Protein AF-A0A6C0EW36-F1 (afdb_monomer)

pLDDT: mean 72.33, std 20.39, range [36.22, 96.62]

InterPro domains:
  IPR043929 Protein of unknown function DUF5755 [PF19059] (123-211)

Structure (mmCIF, N/CA/C/O backbone):
data_AF-A0A6C0EW36-F1
#
_entry.id   AF-A0A6C0EW36-F1
#
loop_
_atom_site.group_PDB
_atom_site.id
_atom_site.type_symbol
_atom_site.label_atom_id
_atom_site.label_alt_id
_atom_site.label_comp_id
_atom_site.label_asym_id
_atom_site.label_entity_id
_atom_site.label_seq_id
_atom_site.pdbx_PDB_ins_code
_atom_site.Cartn_x
_atom_site.Cartn_y
_atom_site.Cartn_z
_atom_site.occupancy
_atom_site.B_iso_or_equiv
_atom_site.auth_seq_id
_atom_site.auth_comp_id
_atom_site.auth_asym_id
_atom_site.auth_atom_id
_atom_site.pdbx_PDB_model_num
ATOM 1 N N . MET A 1 1 ? -25.503 46.624 52.604 1.00 44.44 1 MET A N 1
ATOM 2 C CA . MET A 1 1 ? -26.360 47.124 51.506 1.00 44.44 1 MET A CA 1
ATOM 3 C C . MET A 1 1 ? -25.630 46.889 50.192 1.00 44.44 1 MET A C 1
ATOM 5 O O . MET A 1 1 ? -24.671 47.591 49.902 1.00 44.44 1 MET A O 1
ATOM 9 N N . SER A 1 2 ? -25.993 45.839 49.455 1.00 48.59 2 SER A N 1
ATOM 10 C CA . SER A 1 2 ? -25.368 45.501 48.171 1.00 48.59 2 SER A CA 1
ATOM 11 C C . SER A 1 2 ? -25.822 46.496 47.104 1.00 48.59 2 SER A C 1
ATOM 13 O O . SER A 1 2 ? -27.010 46.536 46.779 1.00 48.59 2 SER A O 1
ATOM 15 N N . LYS A 1 3 ? -24.893 47.294 46.571 1.00 54.62 3 LYS A N 1
ATOM 16 C CA . LYS A 1 3 ? -25.138 48.160 45.415 1.00 54.62 3 LYS A CA 1
ATOM 17 C C . LYS A 1 3 ? -25.291 47.271 44.180 1.00 54.62 3 LYS A C 1
ATOM 19 O O . LYS A 1 3 ? -24.310 46.941 43.534 1.00 54.62 3 LYS A O 1
ATOM 24 N N . LYS A 1 4 ? -26.514 46.824 43.891 1.00 63.97 4 LYS A N 1
ATOM 25 C CA . LYS A 1 4 ? -26.834 46.198 42.605 1.00 63.97 4 LYS A CA 1
ATOM 26 C C . LYS A 1 4 ? -27.175 47.302 41.618 1.00 63.97 4 LYS A C 1
ATOM 28 O O . LYS A 1 4 ? -27.972 48.184 41.932 1.00 63.97 4 LYS A O 1
ATOM 33 N N . CYS A 1 5 ? -26.547 47.258 40.454 1.00 62.62 5 CYS A N 1
ATOM 34 C CA . CYS A 1 5 ? -26.815 48.207 39.392 1.00 62.62 5 CYS A CA 1
ATOM 35 C C . CYS A 1 5 ? -28.150 47.944 38.692 1.00 62.62 5 CYS A C 1
ATOM 37 O O . CYS A 1 5 ? -28.576 46.789 38.618 1.00 62.62 5 CYS A O 1
ATOM 39 N N . PRO A 1 6 ? -28.810 48.999 38.181 1.00 67.12 6 PRO A N 1
ATOM 40 C CA . PRO A 1 6 ? -30.030 48.859 37.400 1.00 67.12 6 PRO A CA 1
ATOM 41 C C . PRO A 1 6 ? -29.768 48.027 36.128 1.00 67.12 6 PRO A C 1
ATOM 43 O O . PRO A 1 6 ? -28.688 48.126 35.538 1.00 67.12 6 PRO A O 1
ATOM 46 N N . PRO A 1 7 ? -30.726 47.189 35.699 1.00 53.34 7 PRO A N 1
ATOM 47 C CA . PRO A 1 7 ? -30.563 46.336 34.527 1.00 53.34 7 PRO A CA 1
ATOM 48 C C . PRO A 1 7 ? -30.423 47.189 33.257 1.00 53.34 7 PRO A C 1
ATOM 50 O O . PRO A 1 7 ? -31.239 48.073 33.012 1.00 53.34 7 PRO A O 1
ATOM 53 N N . GLY A 1 8 ? -29.389 46.918 32.454 1.00 64.31 8 GLY A N 1
ATOM 54 C CA . GLY A 1 8 ? -29.147 47.588 31.168 1.00 64.31 8 GLY A CA 1
ATOM 55 C C . GLY A 1 8 ? -27.889 48.461 31.088 1.00 64.31 8 GLY A C 1
ATOM 56 O O . GLY A 1 8 ? -27.631 49.030 30.033 1.00 64.31 8 GLY A O 1
ATOM 57 N N . VAL A 1 9 ? -27.078 48.547 32.151 1.00 65.44 9 VAL A N 1
ATOM 58 C CA . VAL A 1 9 ? -25.796 49.280 32.143 1.00 65.44 9 VAL A CA 1
ATOM 59 C C . VAL A 1 9 ? -24.688 48.390 32.714 1.00 65.44 9 VAL A C 1
ATOM 61 O O . VAL A 1 9 ? -24.863 47.783 33.770 1.00 65.44 9 VAL A O 1
ATOM 64 N N . ILE A 1 10 ? -23.547 48.289 32.019 1.00 63.06 10 ILE A N 1
ATOM 65 C CA . ILE A 1 10 ? -22.376 47.533 32.492 1.00 63.06 10 ILE A CA 1
ATOM 66 C C . ILE A 1 10 ? -21.799 48.272 33.698 1.00 63.06 10 ILE A C 1
ATOM 68 O O . ILE A 1 10 ? -21.182 49.327 33.556 1.00 63.06 10 ILE A O 1
ATOM 72 N N . CYS A 1 11 ? -22.000 47.727 34.892 1.00 61.25 11 CYS A N 1
ATOM 73 C CA . CYS A 1 11 ? -21.351 48.246 36.081 1.00 61.25 11 CYS A CA 1
ATOM 74 C C . CYS A 1 11 ? -19.972 47.638 36.251 1.00 61.25 11 CYS A C 1
ATOM 76 O O . CYS A 1 11 ? -19.832 46.461 36.574 1.00 61.25 11 CYS A O 1
ATOM 78 N N . PHE A 1 12 ? -18.957 48.472 36.060 1.00 66.56 12 PHE A N 1
ATOM 79 C CA . PHE A 1 12 ? -17.591 48.146 36.426 1.00 66.56 12 PHE A CA 1
ATOM 80 C C . PHE A 1 12 ? -17.446 48.230 37.946 1.00 66.56 12 PHE A C 1
ATOM 82 O O . PHE A 1 12 ? -17.182 49.289 38.510 1.00 66.56 12 PHE A O 1
ATOM 89 N N . GLU A 1 13 ? -17.627 47.105 38.633 1.00 72.19 13 GLU A N 1
ATOM 90 C CA . GLU A 1 13 ? -17.088 46.963 39.983 1.00 72.19 13 GLU A CA 1
ATOM 91 C C . GLU A 1 13 ? -15.556 46.923 39.897 1.00 72.19 13 GLU A C 1
ATOM 93 O O . GLU A 1 13 ? -15.006 46.313 38.975 1.00 72.19 13 GLU A O 1
ATOM 98 N N . ASN A 1 14 ? -14.848 47.505 40.872 1.00 73.69 14 ASN A N 1
ATOM 99 C CA . ASN A 1 14 ? -13.378 47.479 40.918 1.00 73.69 14 ASN A CA 1
ATOM 100 C C . ASN A 1 14 ? -12.809 46.055 40.761 1.00 73.69 14 ASN A C 1
ATOM 102 O O . ASN A 1 14 ? -11.745 45.883 40.179 1.00 73.69 14 ASN A O 1
ATOM 106 N N . ILE A 1 15 ? -13.540 45.030 41.210 1.00 78.31 15 ILE A N 1
ATOM 107 C CA . ILE A 1 15 ? -13.168 43.616 41.060 1.00 78.31 15 ILE A CA 1
ATOM 108 C C . ILE A 1 15 ? -13.211 43.172 39.588 1.00 78.31 15 ILE A C 1
ATOM 110 O O . ILE A 1 15 ? -12.289 42.504 39.126 1.00 78.31 15 ILE A O 1
ATOM 114 N N . THR A 1 16 ? -14.233 43.577 38.827 1.00 80.88 16 THR A N 1
ATOM 115 C CA . THR A 1 16 ? -14.328 43.267 37.388 1.00 80.88 16 THR A CA 1
ATOM 116 C C . THR A 1 16 ? -13.224 43.957 36.581 1.00 80.88 16 THR A C 1
ATOM 118 O O . THR A 1 16 ? -12.647 43.334 35.694 1.00 80.88 16 THR A O 1
ATOM 121 N N . LEU A 1 17 ? -12.841 45.193 36.939 1.00 80.50 17 LEU A N 1
ATOM 122 C CA . LEU A 1 17 ? -11.695 45.887 36.332 1.00 80.50 17 LEU A CA 1
ATOM 123 C C . LEU A 1 17 ? -10.360 45.200 36.639 1.00 80.50 17 LEU A C 1
ATOM 125 O O . LEU A 1 17 ? -9.538 45.033 35.740 1.00 80.50 17 LEU A O 1
ATOM 129 N N . VAL A 1 18 ? -10.152 44.755 37.882 1.00 84.88 18 VAL A N 1
ATOM 130 C CA . VAL A 1 18 ? -8.953 43.987 38.259 1.00 84.88 18 VAL A CA 1
ATOM 131 C C . VAL A 1 18 ? -8.879 42.674 37.472 1.00 84.88 18 VAL A C 1
ATOM 133 O O . VAL A 1 18 ? -7.808 42.312 36.991 1.00 84.88 18 VAL A O 1
ATOM 136 N N . LEU A 1 19 ? -10.010 41.996 37.257 1.00 84.94 19 LEU A N 1
ATOM 137 C CA . LEU A 1 19 ? -10.067 40.759 36.477 1.00 84.94 19 LEU A CA 1
ATOM 138 C C . LEU A 1 19 ? -9.704 40.985 34.998 1.00 84.94 19 LEU A C 1
ATOM 140 O O . LEU A 1 19 ? -8.911 40.221 34.447 1.00 84.94 19 LEU A O 1
ATOM 144 N N . PHE A 1 20 ? -10.202 42.053 34.365 1.00 88.31 20 PHE A N 1
ATOM 145 C CA . PHE A 1 20 ? -9.816 42.397 32.989 1.00 88.31 20 PHE A CA 1
ATOM 146 C C . PHE A 1 20 ? -8.326 42.740 32.855 1.00 88.31 20 PHE A C 1
ATOM 148 O O . PHE A 1 20 ? -7.696 42.324 31.883 1.00 88.31 20 PHE A O 1
ATOM 155 N N . LEU A 1 21 ? -7.740 43.435 33.837 1.00 91.12 21 LEU A N 1
ATOM 156 C CA . LEU A 1 21 ? -6.302 43.726 33.846 1.00 91.12 21 LEU A CA 1
ATOM 157 C C . LEU A 1 21 ? -5.456 42.453 33.974 1.00 91.12 21 LEU A C 1
ATOM 159 O O . LEU A 1 21 ? -4.454 42.318 33.275 1.00 91.12 21 LEU A O 1
ATOM 163 N N . ILE A 1 22 ? -5.878 41.488 34.797 1.00 93.88 22 ILE A N 1
ATOM 164 C CA . ILE A 1 22 ? -5.199 40.188 34.914 1.00 93.88 22 ILE A CA 1
ATOM 165 C C . ILE A 1 22 ? -5.248 39.430 33.580 1.00 93.88 22 ILE A C 1
ATOM 167 O O . ILE A 1 22 ? -4.220 38.923 33.129 1.00 93.88 22 ILE A O 1
ATOM 171 N N . ILE A 1 23 ? -6.407 39.396 32.911 1.00 94.44 23 ILE A N 1
ATOM 172 C CA . ILE A 1 23 ? -6.550 38.751 31.595 1.00 94.44 23 ILE A CA 1
ATOM 173 C C . ILE A 1 23 ? -5.650 39.430 30.552 1.00 94.44 23 ILE A C 1
ATOM 175 O O . ILE A 1 23 ? -4.948 38.739 29.813 1.00 94.44 23 ILE A O 1
ATOM 179 N N . ALA A 1 24 ? -5.608 40.765 30.515 1.00 95.25 24 ALA A N 1
ATOM 180 C CA . ALA A 1 24 ? -4.742 41.505 29.598 1.00 95.25 24 ALA A CA 1
ATOM 181 C C . ALA A 1 24 ? -3.250 41.205 29.840 1.00 95.25 24 ALA A C 1
ATOM 183 O O . ALA A 1 24 ? -2.514 40.955 28.885 1.00 95.25 24 ALA A O 1
ATOM 184 N N . CYS A 1 25 ? -2.811 41.142 31.102 1.00 95.56 25 CYS A N 1
ATOM 185 C CA . CYS A 1 25 ? -1.439 40.770 31.459 1.00 95.56 25 CYS A CA 1
ATOM 186 C C . CYS A 1 25 ? -1.078 39.346 31.009 1.00 95.56 25 CYS A C 1
ATOM 188 O O . CYS A 1 25 ? 0.025 39.129 30.509 1.00 95.56 25 CYS A O 1
ATOM 190 N N . ILE A 1 26 ? -2.001 38.385 31.132 1.00 95.50 26 ILE A N 1
ATOM 191 C CA . ILE A 1 26 ? -1.793 37.006 30.661 1.00 95.50 26 ILE A CA 1
ATOM 192 C C . ILE A 1 26 ? -1.648 36.975 29.134 1.00 95.50 26 ILE A C 1
ATOM 194 O O . ILE A 1 26 ? -0.736 36.328 28.622 1.00 95.50 26 ILE A O 1
ATOM 198 N N . ILE A 1 27 ? -2.495 37.704 28.401 1.00 95.25 27 ILE A N 1
ATOM 199 C CA . ILE A 1 27 ? -2.426 37.778 26.933 1.00 95.25 27 ILE A CA 1
ATOM 200 C C . ILE A 1 27 ? -1.097 38.400 26.481 1.00 95.25 27 ILE A C 1
ATOM 202 O O . ILE A 1 27 ? -0.438 37.855 25.595 1.00 95.25 27 ILE A O 1
ATOM 206 N N . ILE A 1 28 ? -0.665 39.494 27.116 1.00 95.56 28 ILE A N 1
ATOM 207 C CA . ILE A 1 28 ? 0.615 40.155 26.817 1.00 95.56 28 ILE A CA 1
ATOM 208 C C . ILE A 1 28 ? 1.794 39.222 27.120 1.00 95.56 28 ILE A C 1
ATOM 210 O O . ILE A 1 28 ? 2.714 39.114 26.311 1.00 95.56 28 ILE A O 1
ATOM 214 N N . TYR A 1 29 ? 1.757 38.503 28.245 1.00 95.31 29 TYR A N 1
ATOM 215 C CA . TYR A 1 29 ? 2.786 37.528 28.605 1.00 95.31 29 TYR A CA 1
ATOM 216 C C . TYR A 1 29 ? 2.879 36.385 27.584 1.00 95.31 29 TYR A C 1
ATOM 218 O O . TYR A 1 29 ? 3.976 36.039 27.142 1.00 95.31 29 TYR A O 1
ATOM 226 N N . LEU A 1 30 ? 1.739 35.833 27.155 1.00 92.06 30 LEU A N 1
ATOM 227 C CA . LEU A 1 30 ? 1.706 34.789 26.131 1.00 92.06 30 LEU A CA 1
ATOM 228 C C . LEU A 1 30 ? 2.223 35.308 24.781 1.00 92.06 30 LEU A C 1
ATOM 230 O O . LEU A 1 30 ? 3.039 34.630 24.158 1.00 92.06 30 LEU A O 1
ATOM 234 N N . ALA A 1 31 ? 1.842 36.519 24.365 1.00 90.25 31 ALA A N 1
ATOM 235 C CA . ALA A 1 31 ? 2.341 37.141 23.136 1.00 90.25 31 ALA A CA 1
ATOM 236 C C . ALA A 1 31 ? 3.861 37.382 23.183 1.00 90.25 31 ALA A C 1
ATOM 238 O O . ALA A 1 31 ? 4.570 37.039 22.236 1.00 90.25 31 ALA A O 1
ATOM 239 N N . TYR A 1 32 ? 4.381 37.880 24.309 1.00 92.94 32 TYR A N 1
ATOM 240 C CA . TYR A 1 32 ? 5.820 38.051 24.525 1.00 92.94 32 TYR A CA 1
ATOM 241 C C . TYR A 1 32 ? 6.565 36.706 24.505 1.00 92.94 32 TYR A C 1
ATOM 243 O O . TYR A 1 32 ? 7.635 36.588 23.906 1.00 92.94 32 TYR A O 1
ATOM 251 N N . SER A 1 33 ? 5.974 35.659 25.094 1.00 82.50 33 SER A N 1
ATOM 252 C CA . SER A 1 33 ? 6.555 34.312 25.083 1.00 82.50 33 SER A CA 1
ATOM 253 C C . SER A 1 33 ? 6.625 33.699 23.677 1.00 82.50 33 SER A C 1
ATOM 255 O O . SER A 1 33 ? 7.591 33.003 23.375 1.00 82.50 33 SER A O 1
ATOM 257 N N . GLN A 1 34 ? 5.656 33.982 22.799 1.00 78.31 34 GLN A N 1
ATOM 258 C CA . GLN A 1 34 ? 5.667 33.517 21.406 1.00 78.31 34 GLN A CA 1
ATOM 259 C C . GLN A 1 34 ? 6.634 34.331 20.537 1.00 78.31 34 GLN A C 1
ATOM 261 O O . GLN A 1 34 ? 7.341 33.768 19.699 1.00 78.31 34 GLN A O 1
ATOM 266 N N . TYR A 1 35 ? 6.736 35.640 20.784 1.00 83.25 35 TYR A N 1
ATOM 267 C CA . TYR A 1 35 ? 7.696 36.505 20.100 1.00 83.25 35 TYR A CA 1
ATOM 268 C C . TYR A 1 35 ? 9.142 36.068 20.373 1.00 83.25 35 TYR A C 1
ATOM 270 O O . TYR A 1 35 ? 9.913 35.849 19.442 1.00 83.25 35 TYR A O 1
ATOM 278 N N . ASN A 1 36 ? 9.492 35.813 21.637 1.00 70.94 36 ASN A N 1
ATOM 279 C CA . ASN A 1 36 ? 10.842 35.369 21.996 1.00 70.94 36 ASN A CA 1
ATOM 280 C C . ASN A 1 36 ? 11.148 33.916 21.589 1.00 70.94 36 ASN A C 1
ATOM 282 O O . ASN A 1 36 ? 12.316 33.553 21.468 1.00 70.94 36 ASN A O 1
ATOM 286 N N . ARG A 1 37 ? 10.129 33.080 21.343 1.00 61.16 37 ARG A N 1
ATOM 287 C CA . ARG A 1 37 ? 10.311 31.726 20.786 1.00 61.16 37 ARG A CA 1
ATOM 288 C C . ARG A 1 37 ? 10.567 31.724 19.276 1.00 61.16 37 ARG A C 1
ATOM 290 O O . ARG A 1 37 ? 11.014 30.710 18.750 1.00 61.16 37 ARG A O 1
ATOM 297 N N . SER A 1 38 ? 10.343 32.846 18.590 1.00 56.69 38 SER A N 1
ATOM 298 C CA . SER A 1 38 ? 10.478 32.947 17.130 1.00 56.69 38 SER A CA 1
ATOM 299 C C . SER A 1 38 ? 11.915 33.206 16.641 1.00 56.69 38 SER A C 1
ATOM 301 O O . SER A 1 38 ? 12.139 33.276 15.437 1.00 56.69 38 SER A O 1
ATOM 303 N N . SER A 1 39 ? 12.908 33.275 17.539 1.00 57.16 39 SER A N 1
ATOM 304 C CA . SER A 1 39 ? 14.318 33.549 17.190 1.00 57.16 39 SER A CA 1
ATOM 305 C C . SER A 1 39 ? 15.275 32.378 17.450 1.00 57.16 39 SER A C 1
ATOM 307 O O . SER A 1 39 ? 16.466 32.576 17.681 1.00 57.16 39 SER A O 1
ATOM 309 N N . SER A 1 40 ? 14.799 31.132 17.422 1.00 53.75 40 SER A N 1
ATOM 310 C CA . SER A 1 40 ? 15.679 29.958 17.547 1.00 53.75 40 SER A CA 1
ATOM 311 C C . SER A 1 40 ? 15.229 28.812 16.646 1.00 53.75 40 SER A C 1
ATOM 313 O O . SER A 1 40 ? 14.710 27.797 17.094 1.00 53.75 40 SER A O 1
ATOM 315 N N . SER A 1 41 ? 15.452 28.986 15.345 1.00 49.62 41 SER A N 1
ATOM 316 C CA . SER A 1 41 ? 15.579 27.887 14.377 1.00 49.62 41 SER A CA 1
ATOM 317 C C . SER A 1 41 ? 16.939 27.975 13.683 1.00 49.62 41 SER A C 1
ATOM 319 O O . SER A 1 41 ? 17.037 27.999 12.464 1.00 49.62 41 SER A O 1
ATOM 321 N N . SER A 1 42 ? 18.012 28.067 14.466 1.00 44.50 42 SER A N 1
ATOM 322 C CA . SER A 1 42 ? 19.369 27.769 14.012 1.00 44.50 42 SER A CA 1
ATOM 323 C C . SER A 1 42 ? 19.685 26.320 14.377 1.00 44.50 42 SER A C 1
ATOM 325 O O . SER A 1 42 ? 20.428 26.031 15.310 1.00 44.50 42 SER A O 1
ATOM 327 N N . SER A 1 43 ? 19.091 25.378 13.643 1.00 44.94 43 SER A N 1
ATOM 328 C CA . SER A 1 43 ? 19.584 24.003 13.613 1.00 44.94 43 SER A CA 1
ATOM 329 C C . SER A 1 43 ? 20.894 23.987 12.827 1.00 44.94 43 SER A C 1
ATOM 331 O O . SER A 1 43 ? 20.905 23.843 11.605 1.00 44.94 43 SER A O 1
ATOM 333 N N . SER A 1 44 ? 22.004 24.167 13.539 1.00 45.19 44 SER A N 1
ATOM 334 C CA . SER A 1 44 ? 23.350 23.853 13.072 1.00 45.19 44 SER A CA 1
ATOM 335 C C . SER A 1 44 ? 23.495 22.336 12.922 1.00 45.19 44 SER A C 1
ATOM 337 O O . SER A 1 44 ? 23.989 21.641 13.806 1.00 45.19 44 SER A O 1
ATOM 339 N N . ALA A 1 45 ? 23.039 21.807 11.787 1.00 49.12 45 ALA A N 1
ATOM 340 C CA . ALA A 1 45 ? 23.489 20.508 11.304 1.00 49.12 45 ALA A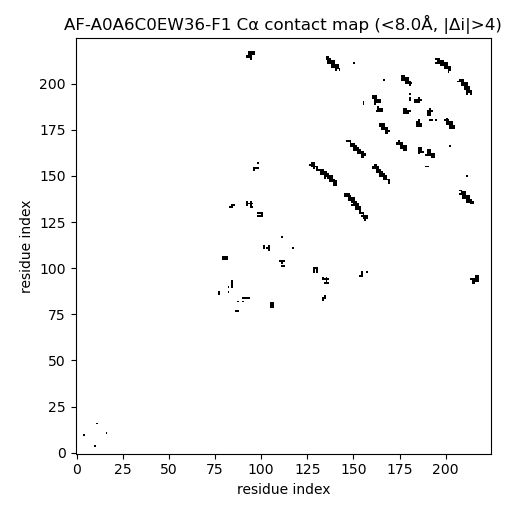 CA 1
ATOM 341 C C . ALA A 1 45 ? 24.921 20.650 10.736 1.00 49.12 45 ALA A C 1
ATOM 343 O O . ALA A 1 45 ? 25.236 21.687 10.144 1.00 49.12 45 ALA A O 1
ATOM 344 N N . PRO A 1 46 ? 25.811 19.656 10.918 1.00 46.72 46 PRO A N 1
ATOM 345 C CA . PRO A 1 46 ? 27.180 19.703 10.401 1.00 46.72 46 PRO A CA 1
ATOM 346 C C . PRO A 1 46 ? 27.200 19.788 8.861 1.00 46.72 46 PRO A C 1
ATOM 348 O O . PRO A 1 46 ? 26.306 19.242 8.209 1.00 46.72 46 PRO A O 1
ATOM 351 N N . PRO A 1 47 ? 28.216 20.433 8.251 1.00 40.09 47 PRO A N 1
ATOM 352 C CA . PRO A 1 47 ? 28.287 20.598 6.809 1.00 40.09 47 PRO A CA 1
ATOM 353 C C . PRO A 1 47 ? 28.743 19.283 6.176 1.00 40.09 47 PRO A C 1
ATOM 355 O O . PRO A 1 47 ? 29.932 19.016 6.029 1.00 40.09 47 PRO A O 1
ATOM 358 N N . TYR A 1 48 ? 27.789 18.453 5.775 1.00 37.75 48 TYR A N 1
ATOM 359 C CA . TYR A 1 48 ? 28.017 17.529 4.677 1.00 37.75 48 TYR A CA 1
ATOM 360 C C . TYR A 1 48 ? 27.508 18.216 3.413 1.00 37.75 48 TYR A C 1
ATOM 362 O O . TYR A 1 48 ? 26.307 18.435 3.260 1.00 37.75 48 TYR A O 1
ATOM 370 N N . SER A 1 49 ? 28.429 18.631 2.539 1.00 47.72 49 SER A N 1
ATOM 371 C CA . SER A 1 49 ? 28.115 19.302 1.276 1.00 47.72 49 SER A CA 1
ATOM 372 C C . SER A 1 49 ? 27.465 18.321 0.299 1.00 47.72 49 SER A C 1
ATOM 374 O O . SER A 1 49 ? 28.101 17.796 -0.613 1.00 47.72 49 SER A O 1
ATOM 376 N N . GLN A 1 50 ? 26.182 18.060 0.499 1.00 46.28 50 GLN A N 1
ATOM 377 C CA . GLN A 1 50 ? 25.291 17.601 -0.553 1.00 46.28 50 GLN A CA 1
ATOM 378 C C . GLN A 1 50 ? 24.774 18.865 -1.229 1.00 46.28 50 GLN A C 1
ATOM 380 O O . GLN A 1 50 ? 24.080 19.668 -0.610 1.00 46.28 50 GLN A O 1
ATOM 385 N N . ASN A 1 51 ? 25.161 19.077 -2.485 1.00 41.00 51 ASN A N 1
ATOM 386 C CA . ASN A 1 51 ? 24.556 20.100 -3.329 1.00 41.00 51 ASN A CA 1
ATOM 387 C C . ASN A 1 51 ? 23.088 19.713 -3.562 1.00 41.00 51 ASN A C 1
ATOM 389 O O . ASN A 1 51 ? 22.757 19.048 -4.541 1.00 41.00 51 ASN A O 1
ATOM 393 N N . ILE A 1 52 ? 22.209 20.080 -2.630 1.00 42.19 52 ILE A N 1
ATOM 394 C CA . ILE A 1 52 ? 20.767 19.972 -2.810 1.00 42.19 52 ILE A CA 1
ATOM 395 C C . ILE A 1 52 ? 20.368 21.163 -3.677 1.00 42.19 52 ILE A C 1
ATOM 397 O O . ILE A 1 52 ? 20.059 22.244 -3.183 1.00 42.19 52 ILE A O 1
ATOM 401 N N . ASN A 1 53 ? 20.404 20.967 -4.994 1.00 36.22 53 ASN A N 1
ATOM 402 C CA . ASN A 1 53 ? 19.709 21.840 -5.930 1.00 36.22 53 ASN A CA 1
ATOM 403 C C . ASN A 1 53 ? 18.203 21.679 -5.686 1.00 36.22 53 ASN A C 1
ATOM 405 O O . ASN A 1 53 ? 17.541 20.855 -6.317 1.00 36.22 53 ASN A O 1
ATOM 409 N N . ILE A 1 54 ? 17.667 22.454 -4.742 1.00 38.56 54 ILE A N 1
ATOM 410 C CA . ILE A 1 54 ? 16.228 22.650 -4.573 1.00 38.56 54 ILE A CA 1
ATOM 411 C C . ILE A 1 54 ? 15.775 23.471 -5.781 1.00 38.56 54 ILE A C 1
ATOM 413 O O . ILE A 1 54 ? 15.707 24.697 -5.744 1.00 38.56 54 ILE A O 1
ATOM 417 N N . SER A 1 55 ? 15.507 22.785 -6.888 1.00 37.28 55 SER A N 1
ATOM 418 C CA . SER A 1 55 ? 14.683 23.335 -7.955 1.00 37.28 55 SER A CA 1
ATOM 419 C C . SER A 1 55 ? 13.262 23.405 -7.407 1.00 37.28 55 SER A C 1
ATOM 421 O O . SER A 1 55 ? 12.507 22.438 -7.431 1.00 37.28 55 SER A O 1
ATOM 423 N N . GLN A 1 56 ? 12.914 24.552 -6.825 1.00 36.72 56 GLN A N 1
ATOM 424 C CA . GLN A 1 56 ? 11.515 24.895 -6.612 1.00 36.72 56 GLN A CA 1
ATOM 425 C C . GLN A 1 56 ? 10.847 24.915 -7.996 1.00 36.72 56 GLN A C 1
ATOM 427 O O . GLN A 1 56 ? 11.335 25.635 -8.874 1.00 36.72 56 GLN A O 1
ATOM 432 N N . PRO A 1 57 ? 9.773 24.146 -8.245 1.00 38.31 57 PRO A N 1
ATOM 433 C CA . PRO A 1 57 ? 9.018 24.296 -9.474 1.00 38.31 57 PRO A CA 1
ATOM 434 C C . PRO A 1 57 ? 8.286 25.634 -9.391 1.00 38.31 57 PRO A C 1
ATOM 436 O O . PRO A 1 57 ? 7.219 25.756 -8.792 1.00 38.31 57 PRO A O 1
ATOM 439 N N . TYR A 1 58 ? 8.912 26.655 -9.971 1.00 38.91 58 TYR A N 1
ATOM 440 C CA . TYR A 1 58 ? 8.301 27.940 -10.261 1.00 38.91 58 TYR A CA 1
ATOM 441 C C . TYR A 1 58 ? 7.154 27.674 -11.241 1.00 38.91 58 TYR A C 1
ATOM 443 O O . TYR A 1 58 ? 7.356 27.505 -12.445 1.00 38.91 58 TYR A O 1
ATOM 451 N N . GLY A 1 59 ? 5.939 27.552 -10.711 1.00 40.03 59 GLY A N 1
ATOM 452 C CA . GLY A 1 59 ? 4.733 27.602 -11.517 1.00 40.03 59 GLY A CA 1
ATOM 453 C C . GLY A 1 59 ? 4.673 28.979 -12.158 1.00 40.03 59 GLY A C 1
ATOM 454 O O . GLY A 1 59 ? 4.480 29.974 -11.470 1.00 40.03 59 GLY A O 1
ATOM 455 N N . ASN A 1 60 ? 4.888 29.031 -13.469 1.00 41.91 60 ASN A N 1
ATOM 456 C CA . ASN A 1 60 ? 4.784 30.237 -14.275 1.00 41.91 60 ASN A CA 1
ATOM 457 C C . ASN A 1 60 ? 3.342 30.778 -14.230 1.00 41.91 60 ASN A C 1
ATOM 459 O O . ASN A 1 60 ? 2.492 30.401 -15.034 1.00 41.91 60 ASN A O 1
ATOM 463 N N . GLY A 1 61 ? 3.068 31.636 -13.253 1.00 40.56 61 GLY A N 1
ATOM 464 C CA . GLY A 1 61 ? 2.204 32.792 -13.410 1.00 40.56 61 GLY A CA 1
ATOM 465 C C . GLY A 1 61 ? 3.123 34.002 -13.397 1.00 40.56 61 GLY A C 1
ATOM 466 O O . GLY A 1 61 ? 3.642 34.369 -12.349 1.00 40.56 61 GLY A O 1
ATOM 467 N N . GLY A 1 62 ? 3.415 34.559 -14.570 1.00 44.97 62 GLY A N 1
ATOM 468 C CA . GLY A 1 62 ? 4.255 35.743 -14.677 1.00 44.97 62 GLY A CA 1
ATOM 469 C C . GLY A 1 62 ? 3.727 36.889 -13.811 1.00 44.97 62 GLY A C 1
ATOM 470 O O . GLY A 1 62 ? 2.555 37.243 -13.896 1.00 44.97 62 GLY A O 1
ATOM 471 N N . GLY A 1 63 ? 4.616 37.487 -13.018 1.00 42.31 63 GLY A N 1
ATOM 472 C CA . GLY A 1 63 ? 4.360 38.767 -12.364 1.00 42.31 63 GLY A CA 1
ATOM 473 C C . GLY A 1 63 ? 4.974 38.887 -10.976 1.00 42.31 63 GLY A C 1
ATOM 474 O O . GLY A 1 63 ? 4.316 38.574 -10.001 1.00 42.31 63 GLY A O 1
ATOM 475 N N . GLY A 1 64 ? 6.219 39.378 -10.933 1.00 44.31 64 GLY A N 1
ATOM 476 C CA . GLY A 1 64 ? 6.829 40.183 -9.864 1.00 44.31 64 GLY A CA 1
ATOM 477 C C . GLY A 1 64 ? 6.484 39.869 -8.404 1.00 44.31 64 GLY A C 1
ATOM 478 O O . GLY A 1 64 ? 5.392 40.176 -7.941 1.00 44.31 64 GLY A O 1
ATOM 479 N N . GLY A 1 65 ? 7.493 39.405 -7.657 1.00 50.31 65 GLY A N 1
ATOM 480 C CA . GLY A 1 65 ? 7.445 39.257 -6.202 1.00 50.31 65 GLY A CA 1
ATOM 481 C C . GLY A 1 65 ? 6.831 40.478 -5.513 1.00 50.31 65 GLY A C 1
ATOM 482 O O . GLY A 1 65 ? 7.357 41.590 -5.575 1.00 50.31 65 GLY A O 1
ATOM 483 N N . GLY A 1 66 ? 5.692 40.250 -4.872 1.00 54.09 66 GLY A N 1
ATOM 484 C CA . GLY A 1 66 ? 4.885 41.261 -4.214 1.00 54.09 66 GLY A CA 1
ATOM 485 C C . GLY A 1 66 ? 3.762 40.607 -3.414 1.00 54.09 66 GLY A C 1
ATOM 486 O O . GLY A 1 66 ? 3.476 39.427 -3.577 1.00 54.09 66 GLY A O 1
ATOM 487 N N . PHE A 1 67 ? 3.134 41.403 -2.549 1.00 52.41 67 PHE A N 1
ATOM 488 C CA . PHE A 1 67 ? 2.109 41.091 -1.535 1.00 52.41 67 PHE A CA 1
ATOM 489 C C . PHE A 1 67 ? 1.010 40.052 -1.887 1.00 52.41 67 PHE A C 1
ATOM 491 O O . PHE A 1 67 ? 0.331 39.560 -0.990 1.00 52.41 67 PHE A O 1
ATOM 498 N N . LEU A 1 68 ? 0.829 39.690 -3.159 1.00 52.47 68 LEU A N 1
ATOM 499 C CA . LEU A 1 68 ? -0.168 38.725 -3.629 1.00 52.47 68 LEU A CA 1
ATOM 500 C C . LEU A 1 68 ? 0.211 37.246 -3.391 1.00 52.47 68 LEU A C 1
ATOM 502 O O . LEU A 1 68 ? -0.685 36.407 -3.411 1.00 52.47 68 LEU A O 1
ATOM 506 N N . ASP A 1 69 ? 1.471 36.923 -3.070 1.00 56.16 69 ASP A N 1
ATOM 507 C CA . ASP A 1 69 ? 1.901 35.554 -2.702 1.00 56.16 69 ASP A CA 1
ATOM 508 C C . ASP A 1 69 ? 1.396 35.087 -1.317 1.00 56.16 69 ASP A C 1
ATOM 510 O O . ASP A 1 69 ? 1.519 33.913 -0.969 1.00 56.16 69 ASP A O 1
ATOM 514 N N . LEU A 1 70 ? 0.808 35.982 -0.509 1.00 57.78 70 LEU A N 1
ATOM 515 C CA . LEU A 1 70 ? 0.186 35.633 0.779 1.00 57.78 70 LEU A CA 1
ATOM 516 C C . LEU A 1 70 ? -1.295 35.235 0.659 1.00 57.78 70 LEU A C 1
ATOM 518 O O . LEU A 1 70 ? -1.937 34.949 1.672 1.00 57.78 70 LEU A O 1
ATOM 522 N N . ILE A 1 71 ? -1.857 35.210 -0.552 1.00 57.28 71 ILE A N 1
ATOM 523 C CA . ILE A 1 71 ? -3.244 34.796 -0.763 1.00 57.28 71 ILE A CA 1
ATOM 524 C C . ILE A 1 71 ? -3.253 33.287 -1.049 1.00 57.28 71 ILE A C 1
ATOM 526 O O . ILE A 1 71 ? -2.713 32.867 -2.074 1.00 57.28 71 ILE A O 1
ATOM 530 N N . PRO A 1 72 ? -3.866 32.442 -0.195 1.00 47.81 72 PRO A N 1
ATOM 531 C CA . PRO A 1 72 ? -4.027 31.032 -0.515 1.00 47.81 72 PRO A CA 1
ATOM 532 C C . PRO A 1 72 ? -4.874 30.922 -1.784 1.00 47.81 72 PRO A C 1
ATOM 534 O O . PRO A 1 72 ? -6.027 31.350 -1.824 1.00 47.81 72 PRO A O 1
ATOM 537 N N . SER A 1 73 ? -4.284 30.374 -2.843 1.00 51.75 73 SER A N 1
ATOM 538 C CA . SER A 1 73 ? -4.987 30.116 -4.095 1.00 51.75 73 SER A CA 1
ATOM 539 C C . SER A 1 73 ? -6.092 29.083 -3.854 1.00 51.75 73 SER A C 1
ATOM 541 O O . SER A 1 73 ? -5.836 27.883 -3.721 1.00 51.75 73 SER A O 1
ATOM 543 N N . PHE A 1 74 ? -7.339 29.547 -3.766 1.00 46.38 74 PHE A N 1
ATOM 544 C CA . PHE A 1 74 ? -8.515 28.686 -3.739 1.00 46.38 74 PHE A CA 1
ATOM 545 C C . PHE A 1 74 ? -8.700 28.081 -5.136 1.00 46.38 74 PHE A C 1
ATOM 547 O O . PHE A 1 74 ? -9.229 28.727 -6.036 1.00 46.38 74 PHE A O 1
ATOM 554 N N . GLY A 1 75 ? -8.230 26.847 -5.331 1.00 47.31 75 GLY A N 1
ATOM 555 C CA . GLY A 1 75 ? -8.464 26.106 -6.577 1.00 47.31 75 GLY A CA 1
ATOM 556 C C . GLY A 1 75 ? -7.405 25.078 -6.968 1.00 47.31 75 GLY A C 1
ATOM 557 O O . GLY A 1 75 ? -7.652 24.281 -7.866 1.00 47.31 75 GLY A O 1
ATOM 558 N N . SER A 1 76 ? -6.250 25.031 -6.300 1.00 50.59 76 SER A N 1
ATOM 559 C CA . SER A 1 76 ? -5.176 24.085 -6.646 1.00 50.59 76 SER A CA 1
ATOM 560 C C . SER A 1 76 ? -5.050 22.937 -5.635 1.00 50.59 76 SER A C 1
ATOM 562 O O . SER A 1 76 ? -3.964 22.653 -5.143 1.00 50.59 76 SER A O 1
ATOM 564 N N . GLY A 1 77 ? -6.170 22.290 -5.298 1.00 45.41 77 GLY A N 1
ATOM 565 C CA . GLY A 1 77 ? -6.208 21.153 -4.364 1.00 45.41 77 GLY A CA 1
ATOM 566 C C . GLY A 1 77 ? -5.757 19.813 -4.959 1.00 45.41 77 GLY A C 1
ATOM 567 O O . GLY A 1 77 ? -5.511 18.871 -4.215 1.00 45.41 77 GLY A O 1
ATOM 568 N N . TYR A 1 78 ? -5.613 19.728 -6.284 1.00 44.19 78 TYR A N 1
ATOM 569 C CA . TYR A 1 78 ? -5.100 18.542 -6.968 1.00 44.19 78 TYR A CA 1
ATOM 570 C C . TYR A 1 78 ? -3.732 18.890 -7.544 1.00 44.19 78 TYR A C 1
ATOM 572 O O . TYR A 1 78 ? -3.601 19.679 -8.483 1.00 44.19 78 TYR A O 1
ATOM 580 N N . THR A 1 79 ? -2.699 18.369 -6.897 1.00 44.72 79 THR A N 1
ATOM 581 C CA . THR A 1 79 ? -1.295 18.572 -7.238 1.00 44.72 79 THR A CA 1
ATOM 582 C C . THR A 1 79 ? -1.047 18.236 -8.711 1.00 44.72 79 THR A C 1
ATOM 584 O O . THR A 1 79 ? -1.327 17.135 -9.174 1.00 44.72 79 THR A O 1
ATOM 587 N N . ARG A 1 80 ? -0.464 19.179 -9.464 1.00 45.97 80 ARG A N 1
ATOM 588 C CA . ARG A 1 80 ? 0.052 18.983 -10.838 1.00 45.97 80 ARG A CA 1
ATOM 589 C C . ARG A 1 80 ? 1.329 18.113 -10.864 1.00 45.97 80 ARG A C 1
ATOM 591 O O . ARG A 1 80 ? 2.241 18.371 -11.644 1.00 45.97 80 ARG A O 1
ATOM 598 N N . GLY A 1 81 ? 1.426 17.144 -9.956 1.00 53.41 81 GLY A N 1
ATOM 599 C CA . GLY A 1 81 ? 2.505 16.161 -9.871 1.00 53.41 81 GLY A CA 1
ATOM 600 C C . GLY A 1 81 ? 2.106 14.839 -10.534 1.00 53.41 81 GLY A C 1
ATOM 601 O O . GLY A 1 81 ? 1.015 14.755 -11.103 1.00 53.41 81 GLY A O 1
ATOM 602 N N . PRO A 1 82 ? 2.966 13.803 -10.482 1.00 53.97 82 PRO A N 1
ATOM 603 C CA . PRO A 1 82 ? 2.585 12.442 -10.859 1.00 53.97 82 PRO A CA 1
ATOM 604 C C . PRO A 1 82 ? 1.242 12.113 -10.205 1.00 53.97 82 PRO A C 1
ATOM 606 O O . PRO A 1 82 ? 1.067 12.394 -9.023 1.00 53.97 82 PRO A O 1
ATOM 609 N N . ALA A 1 83 ? 0.282 11.620 -10.988 1.00 57.16 83 ALA A N 1
ATOM 610 C CA . ALA A 1 83 ? -1.082 11.365 -10.540 1.00 57.16 83 ALA A CA 1
ATOM 611 C C . ALA A 1 83 ? -1.093 10.415 -9.330 1.00 57.16 83 ALA A C 1
ATOM 613 O O . ALA A 1 83 ? -1.057 9.197 -9.494 1.00 57.16 83 ALA A O 1
ATOM 614 N N . ASP A 1 84 ? -1.110 10.973 -8.119 1.00 62.44 84 ASP A N 1
ATOM 615 C CA . ASP A 1 84 ? -1.265 10.197 -6.898 1.00 62.44 84 ASP A CA 1
ATOM 616 C C . ASP A 1 84 ? -2.725 9.753 -6.809 1.00 62.44 84 ASP A C 1
ATOM 618 O O . ASP A 1 84 ? -3.623 10.532 -6.478 1.00 62.44 84 ASP A O 1
ATOM 622 N N . VAL A 1 85 ? -2.938 8.486 -7.161 1.00 67.50 85 VAL A N 1
ATOM 623 C CA . VAL A 1 85 ? -4.235 7.802 -7.189 1.00 67.50 85 VAL A CA 1
ATOM 624 C C . VAL A 1 85 ? -4.975 7.923 -5.854 1.00 67.50 85 VAL A C 1
ATOM 626 O O . VAL A 1 85 ? -6.202 7.895 -5.833 1.00 67.50 85 VAL A O 1
ATOM 629 N N . LEU A 1 86 ? -4.251 8.081 -4.740 1.00 71.00 86 LEU A N 1
ATOM 630 C CA . LEU A 1 86 ? -4.858 8.186 -3.416 1.00 71.00 86 LEU A CA 1
ATOM 631 C C . LEU A 1 86 ? -5.503 9.560 -3.161 1.00 71.00 86 LEU A C 1
ATOM 633 O O . LEU A 1 86 ? -6.491 9.646 -2.435 1.00 71.00 86 LEU A O 1
ATOM 637 N N . LEU A 1 87 ? -4.951 10.636 -3.732 1.00 75.81 87 LEU A N 1
ATOM 638 C CA . LEU A 1 87 ? -5.381 12.015 -3.459 1.00 75.81 87 LEU A CA 1
ATOM 639 C C . LEU A 1 87 ? -6.232 12.618 -4.581 1.00 75.81 87 LEU A C 1
ATOM 641 O O . LEU A 1 87 ? -6.983 13.566 -4.341 1.00 75.81 87 LEU A O 1
ATOM 645 N N . ASN A 1 88 ? -6.115 12.101 -5.804 1.00 74.94 88 ASN A N 1
ATOM 646 C CA . ASN A 1 88 ? -6.821 12.633 -6.960 1.00 74.94 88 ASN A CA 1
ATOM 647 C C . ASN A 1 88 ? -8.070 11.791 -7.304 1.00 74.94 88 ASN A C 1
ATOM 649 O O . ASN A 1 88 ? -7.941 10.693 -7.846 1.00 74.94 88 ASN A O 1
ATOM 653 N N . PRO A 1 89 ? -9.292 12.312 -7.080 1.00 76.50 89 PRO A N 1
ATOM 654 C CA . PRO A 1 89 ? -10.533 11.586 -7.353 1.00 76.50 89 PRO A CA 1
ATOM 655 C C . PRO A 1 89 ? -10.834 11.424 -8.851 1.00 76.50 89 PRO A C 1
ATOM 657 O O . PRO A 1 89 ? -11.686 10.619 -9.217 1.00 76.50 89 PRO A O 1
ATOM 660 N N . TYR A 1 90 ? -10.169 12.189 -9.725 1.00 79.44 90 TYR A N 1
ATOM 661 C CA . TYR A 1 90 ? -10.381 12.135 -11.175 1.00 79.44 90 TYR A CA 1
ATOM 662 C C . TYR A 1 90 ? -9.464 11.136 -11.879 1.00 79.44 90 TYR A C 1
ATOM 664 O O . TYR A 1 90 ? -9.612 10.906 -13.080 1.00 79.44 90 TYR A O 1
ATOM 672 N N . THR A 1 91 ? -8.502 10.556 -11.164 1.00 75.38 91 THR A N 1
ATOM 673 C CA . THR A 1 91 ? -7.613 9.540 -11.724 1.00 75.38 91 THR A CA 1
ATOM 674 C C . THR A 1 91 ? -8.111 8.155 -11.345 1.00 75.38 91 THR A C 1
ATOM 676 O O . THR A 1 91 ? -8.340 7.907 -10.161 1.00 75.38 91 THR A O 1
ATOM 679 N N . PRO A 1 92 ? -8.286 7.242 -12.315 1.00 80.81 92 PRO A N 1
ATOM 680 C CA . PRO A 1 92 ? -8.725 5.894 -12.008 1.00 80.81 92 PRO A CA 1
ATOM 681 C C . PRO A 1 92 ? -7.659 5.159 -11.183 1.00 80.81 92 PRO A C 1
ATOM 683 O O . PRO A 1 92 ? -6.459 5.376 -11.393 1.00 80.81 92 PRO A O 1
ATOM 686 N N . PRO A 1 93 ? -8.072 4.252 -10.285 1.00 81.12 93 PRO A N 1
ATOM 687 C CA . PRO A 1 93 ? -7.150 3.427 -9.532 1.00 81.12 93 PRO A CA 1
ATOM 688 C C . PRO A 1 93 ? -6.608 2.312 -10.419 1.00 81.12 93 PRO A C 1
ATOM 690 O O . PRO A 1 93 ? -7.150 1.214 -10.455 1.00 81.12 93 PRO A O 1
ATOM 693 N N . LEU A 1 94 ? -5.560 2.621 -11.179 1.00 84.19 94 LEU A N 1
ATOM 694 C CA . LEU A 1 94 ? -4.858 1.657 -12.019 1.00 84.19 94 LEU A CA 1
ATOM 695 C C . LEU A 1 94 ? -3.565 1.220 -11.341 1.00 84.19 94 LEU A C 1
ATOM 697 O O . LEU A 1 94 ? -2.827 2.032 -10.776 1.00 84.19 94 LEU A O 1
ATOM 701 N N . ARG A 1 95 ? -3.258 -0.072 -11.441 1.00 83.56 95 ARG A N 1
ATOM 702 C CA . ARG A 1 95 ? -1.962 -0.603 -11.039 1.00 83.56 95 ARG A CA 1
ATOM 703 C C . ARG A 1 95 ? -0.926 -0.189 -12.077 1.00 83.56 95 ARG A C 1
ATOM 705 O O . ARG A 1 95 ? -1.065 -0.460 -13.265 1.00 83.56 95 ARG A O 1
ATOM 712 N N . ASP A 1 96 ? 0.136 0.457 -11.628 1.00 77.69 96 ASP A N 1
ATOM 713 C CA . ASP A 1 96 ? 1.244 0.831 -12.495 1.00 77.69 96 ASP A CA 1
ATOM 714 C C . ASP A 1 96 ? 2.452 -0.069 -12.187 1.00 77.69 96 ASP A C 1
ATOM 716 O O . ASP A 1 96 ? 2.928 -0.135 -11.054 1.00 77.69 96 ASP A O 1
ATOM 720 N N . ASP A 1 97 ? 2.922 -0.793 -13.203 1.00 78.25 97 ASP A N 1
ATOM 721 C CA . ASP A 1 97 ? 4.052 -1.727 -13.114 1.00 78.25 97 ASP A CA 1
ATOM 722 C C . ASP A 1 97 ? 5.357 -1.118 -13.651 1.00 78.25 97 ASP A C 1
ATOM 724 O O . ASP A 1 97 ? 6.406 -1.767 -13.675 1.00 78.25 97 ASP A O 1
ATOM 728 N N . ARG A 1 98 ? 5.332 0.153 -14.078 1.00 75.69 98 ARG A N 1
ATOM 729 C CA . ARG A 1 98 ? 6.522 0.830 -14.596 1.00 75.69 98 ARG A CA 1
ATOM 730 C C . ARG A 1 98 ? 7.598 0.904 -13.511 1.00 75.69 98 ARG A C 1
ATOM 732 O O . ARG A 1 98 ? 7.345 1.354 -12.388 1.00 75.69 98 ARG A O 1
ATOM 739 N N . TYR A 1 99 ? 8.802 0.459 -13.873 1.00 70.19 99 TYR A N 1
ATOM 740 C CA . TYR A 1 99 ? 9.991 0.425 -13.013 1.00 70.19 99 TYR A CA 1
ATOM 741 C C . TYR A 1 99 ? 11.037 1.486 -13.369 1.00 70.19 99 TYR A C 1
ATOM 743 O O . TYR A 1 99 ? 11.974 1.716 -12.604 1.00 70.19 99 TYR A O 1
ATOM 751 N N . PHE A 1 100 ? 10.898 2.125 -14.530 1.00 61.84 100 PHE A N 1
ATOM 752 C CA . PHE A 1 100 ? 11.725 3.263 -14.886 1.00 61.84 100 PHE A CA 1
ATOM 753 C C . PHE A 1 100 ? 11.284 4.449 -14.043 1.00 61.84 100 PHE A C 1
ATOM 755 O O . PHE A 1 100 ? 10.215 5.019 -14.256 1.00 61.84 100 PHE A O 1
ATOM 762 N N . ASN A 1 101 ? 12.128 4.815 -13.081 1.00 51.44 101 ASN A N 1
ATOM 763 C CA . ASN A 1 101 ? 12.066 6.134 -12.492 1.00 51.44 101 ASN A CA 1
ATOM 764 C C . ASN A 1 101 ? 12.283 7.134 -13.615 1.00 51.44 101 ASN A C 1
ATOM 766 O O . ASN A 1 101 ? 13.413 7.352 -14.051 1.00 51.44 101 ASN A O 1
ATOM 770 N N . GLN A 1 102 ? 11.212 7.780 -14.046 1.00 44.94 102 GLN A N 1
ATOM 771 C CA . GLN A 1 102 ? 11.307 9.086 -14.669 1.00 44.94 102 GLN A CA 1
ATOM 772 C C . GLN A 1 102 ? 11.738 10.080 -13.581 1.00 44.94 102 GLN A C 1
ATOM 774 O O . GLN A 1 102 ? 10.982 10.952 -13.165 1.00 44.94 102 GLN A O 1
ATOM 779 N N . TYR A 1 103 ? 12.951 9.908 -13.048 1.00 43.72 103 TYR A N 1
ATOM 780 C CA . TYR A 1 103 ? 13.602 10.920 -12.233 1.00 43.72 103 TYR A CA 1
ATOM 781 C C . TYR A 1 103 ? 14.036 12.015 -13.207 1.00 43.72 103 TYR A C 1
ATOM 783 O O . TYR A 1 103 ? 15.139 12.008 -13.744 1.00 43.72 103 TYR A O 1
ATOM 791 N N . GLY A 1 104 ? 13.067 12.875 -13.519 1.00 41.12 104 GLY A N 1
ATOM 792 C CA . GLY A 1 104 ? 13.136 13.903 -14.548 1.00 41.12 104 GLY A CA 1
ATOM 793 C C . GLY A 1 104 ? 11.888 13.904 -15.426 1.00 41.12 104 GLY A C 1
ATOM 794 O O . GLY A 1 104 ? 11.954 13.546 -16.595 1.00 41.12 104 GLY A O 1
ATOM 795 N N . GLY A 1 105 ? 10.733 14.274 -14.873 1.00 38.91 105 GLY A N 1
ATOM 796 C CA . GLY A 1 105 ? 9.561 14.551 -15.705 1.00 38.91 105 GLY A CA 1
ATOM 797 C C . GLY A 1 105 ? 8.242 14.493 -14.956 1.00 38.91 105 GLY A C 1
ATOM 798 O O . GLY A 1 105 ? 7.358 13.731 -15.340 1.00 38.91 105 GLY A O 1
ATOM 799 N N . GLY A 1 106 ? 8.117 15.286 -13.894 1.00 40.16 106 GLY A N 1
ATOM 800 C CA . GLY A 1 106 ? 6.817 15.697 -13.382 1.00 40.16 106 GLY A CA 1
ATOM 801 C C . GLY A 1 106 ? 6.398 16.989 -14.079 1.00 40.16 106 GLY A C 1
ATOM 802 O O . GLY A 1 106 ? 7.035 18.015 -13.875 1.00 40.16 106 GLY A O 1
ATOM 803 N N . GLY A 1 107 ? 5.326 16.925 -14.871 1.00 39.28 107 GLY A N 1
ATOM 804 C CA . GLY A 1 107 ? 4.557 18.093 -15.306 1.00 39.28 107 GLY A CA 1
ATOM 805 C C . GLY A 1 107 ? 4.902 18.651 -16.689 1.00 39.28 107 GLY A C 1
ATOM 806 O O . GLY A 1 107 ? 5.910 19.315 -16.861 1.00 39.28 107 GLY A O 1
ATOM 807 N N . GLY A 1 108 ? 3.993 18.435 -17.646 1.00 44.06 108 GLY A N 1
ATOM 808 C CA . GLY A 1 108 ? 3.711 19.340 -18.768 1.00 44.06 108 GLY A CA 1
ATOM 809 C C . GLY A 1 108 ? 4.884 19.822 -19.629 1.00 44.06 108 GLY A C 1
ATOM 810 O O . GLY A 1 108 ? 5.462 20.864 -19.362 1.00 44.06 108 GLY A O 1
ATOM 811 N N . GLY A 1 109 ? 5.088 19.154 -20.767 1.00 41.62 109 GLY A N 1
ATOM 812 C CA . GLY A 1 109 ? 5.823 19.706 -21.906 1.00 41.62 109 GLY A CA 1
ATOM 813 C C . GLY A 1 109 ? 7.317 19.387 -21.923 1.00 41.62 109 GLY A C 1
ATOM 814 O O . GLY A 1 109 ? 8.096 19.996 -21.210 1.00 41.62 109 GLY A O 1
ATOM 815 N N . GLY A 1 110 ? 7.702 18.490 -22.835 1.00 43.34 110 GLY A N 1
ATOM 816 C CA . GLY A 1 110 ? 9.057 18.410 -23.387 1.00 43.34 110 GLY A CA 1
ATOM 817 C C . GLY A 1 110 ? 10.135 17.798 -22.485 1.00 43.34 110 GLY A C 1
ATOM 818 O O . GLY A 1 110 ? 10.623 18.429 -21.562 1.00 43.34 110 GLY A O 1
ATOM 819 N N . GLY A 1 111 ? 10.604 16.605 -22.860 1.00 42.81 111 GLY A N 1
ATOM 820 C CA . GLY A 1 111 ? 11.943 16.122 -22.500 1.00 42.81 111 GLY A CA 1
ATOM 821 C C . GLY A 1 111 ? 12.027 15.376 -21.170 1.00 42.81 111 GLY A C 1
ATOM 822 O O . GLY A 1 111 ? 12.263 15.961 -20.124 1.00 42.81 111 GLY A O 1
ATOM 823 N N . GLY A 1 112 ? 11.895 14.052 -21.214 1.00 44.62 112 GLY A N 1
ATOM 824 C CA . GLY A 1 112 ? 12.155 13.201 -20.043 1.00 44.62 112 GLY A CA 1
ATOM 825 C C . GLY A 1 112 ? 11.940 11.710 -20.289 1.00 44.62 112 GLY A C 1
ATOM 826 O O . GLY A 1 112 ? 12.505 10.877 -19.591 1.00 44.62 112 GLY A O 1
ATOM 827 N N . GLY A 1 113 ? 11.186 11.360 -21.332 1.00 47.06 113 GLY A N 1
ATOM 828 C CA . GLY A 1 113 ? 11.073 9.994 -21.831 1.00 47.06 113 GLY A CA 1
ATOM 829 C C . GLY A 1 113 ? 11.211 9.996 -23.346 1.00 47.06 113 GLY A C 1
ATOM 830 O O . GLY A 1 113 ? 10.275 10.376 -24.040 1.00 47.06 113 GLY A O 1
ATOM 831 N N . GLY A 1 114 ? 12.384 9.619 -23.855 1.00 47.03 114 GLY A N 1
ATOM 832 C CA . GLY A 1 114 ? 12.597 9.360 -25.285 1.00 47.03 114 GLY A CA 1
ATOM 833 C C . GLY A 1 114 ? 13.588 10.265 -26.021 1.00 47.03 114 GLY A C 1
ATOM 834 O O . GLY A 1 114 ? 13.879 9.977 -27.178 1.00 47.03 114 GLY A O 1
ATOM 835 N N . ASP A 1 115 ? 14.153 11.308 -25.399 1.00 44.62 115 ASP A N 1
ATOM 836 C CA . ASP A 1 115 ? 15.266 12.029 -26.032 1.00 44.62 115 ASP A CA 1
ATOM 837 C C . ASP A 1 115 ? 16.586 11.286 -25.779 1.00 44.62 115 ASP A C 1
ATOM 839 O O . ASP A 1 115 ? 17.122 11.280 -24.673 1.00 44.62 115 ASP A O 1
ATOM 843 N N . ILE A 1 116 ? 17.112 10.670 -26.837 1.00 49.53 116 ILE A N 1
ATOM 844 C CA . ILE A 1 116 ? 18.399 9.954 -26.901 1.00 49.53 116 ILE A CA 1
ATOM 845 C C . ILE A 1 116 ? 19.596 10.871 -26.569 1.00 49.53 116 ILE A C 1
ATOM 847 O O . ILE A 1 116 ? 20.719 10.399 -26.407 1.00 49.53 116 ILE A O 1
ATOM 851 N N . ARG A 1 117 ? 19.376 12.191 -26.486 1.00 56.25 117 ARG A N 1
ATOM 852 C CA . ARG A 1 117 ? 20.369 13.199 -26.084 1.00 56.25 117 ARG A CA 1
ATOM 853 C C . ARG A 1 117 ? 20.388 13.461 -24.575 1.00 56.25 117 ARG A C 1
ATOM 855 O O . ARG A 1 117 ? 21.291 14.147 -24.097 1.00 56.25 117 ARG A O 1
ATOM 862 N N . GLY A 1 118 ? 19.428 12.917 -23.823 1.00 52.56 118 GLY A N 1
ATOM 863 C CA . GLY A 1 118 ? 19.442 12.900 -22.363 1.00 52.56 118 GLY A CA 1
ATOM 864 C C . GLY A 1 118 ? 20.558 11.981 -21.879 1.00 52.56 118 GLY A C 1
ATOM 865 O O . GLY A 1 118 ? 20.473 10.768 -22.049 1.00 52.56 118 GLY A O 1
ATOM 866 N N . GLY A 1 119 ? 21.627 12.580 -21.350 1.00 57.09 119 GLY A N 1
ATOM 867 C CA . GLY A 1 119 ? 22.887 11.915 -21.023 1.00 57.09 119 GLY A CA 1
ATOM 868 C C . GLY A 1 119 ? 22.719 10.560 -20.338 1.00 57.09 119 GLY A C 1
ATOM 869 O O . GLY A 1 119 ? 21.891 10.392 -19.444 1.00 57.09 119 GLY A O 1
ATOM 870 N N . ILE A 1 120 ? 23.536 9.596 -20.769 1.00 58.97 120 ILE A N 1
ATOM 871 C CA . ILE A 1 120 ? 23.580 8.246 -20.206 1.00 58.97 120 ILE A CA 1
ATOM 872 C C . ILE A 1 120 ? 23.762 8.377 -18.690 1.00 58.97 120 ILE A C 1
ATOM 874 O O . ILE A 1 120 ? 24.765 8.949 -18.250 1.00 58.97 120 ILE A O 1
ATOM 878 N N . PRO A 1 121 ? 22.816 7.884 -17.879 1.00 60.00 121 PRO A N 1
ATOM 879 C CA . PRO A 1 121 ? 22.895 8.062 -16.444 1.00 60.00 121 PRO A CA 1
ATOM 880 C C . PRO A 1 121 ? 24.083 7.256 -15.902 1.00 60.00 121 PRO A C 1
ATOM 882 O O . PRO A 1 121 ? 24.128 6.027 -15.982 1.00 60.00 121 PRO A O 1
ATOM 885 N N . ILE A 1 122 ? 25.079 7.965 -15.371 1.00 54.25 122 ILE A N 1
ATOM 886 C CA . ILE A 1 122 ? 26.245 7.374 -14.711 1.00 54.25 122 ILE A CA 1
ATOM 887 C C . ILE A 1 122 ? 25.799 6.935 -13.307 1.00 54.25 122 ILE A C 1
ATOM 889 O O . ILE A 1 122 ? 25.216 7.726 -12.571 1.00 54.25 122 ILE A O 1
ATOM 893 N N . ASN A 1 123 ? 26.080 5.681 -12.936 1.00 63.59 123 ASN A N 1
ATOM 894 C CA . ASN A 1 123 ? 25.700 5.050 -11.660 1.00 63.59 123 ASN A CA 1
ATOM 895 C C . ASN A 1 123 ? 24.197 4.734 -11.486 1.00 63.59 123 ASN A C 1
ATOM 897 O O . ASN A 1 123 ? 23.608 4.982 -10.433 1.00 63.59 123 ASN A O 1
ATOM 901 N N . VAL A 1 124 ? 23.572 4.128 -12.501 1.00 66.12 124 VAL A N 1
ATOM 902 C CA . VAL A 1 124 ? 22.249 3.507 -12.326 1.00 66.12 124 VAL A CA 1
ATOM 903 C C . VAL A 1 124 ? 22.350 2.197 -11.536 1.00 66.12 124 VAL A C 1
ATOM 905 O O . VAL A 1 124 ? 23.185 1.348 -11.863 1.00 66.12 124 VAL A O 1
ATOM 908 N N . PRO A 1 125 ? 21.504 1.981 -10.513 1.00 67.19 125 PRO A N 1
ATOM 909 C CA . PRO A 1 125 ? 21.455 0.701 -9.827 1.00 67.19 125 PRO A CA 1
ATOM 910 C C . PRO A 1 125 ? 20.973 -0.380 -10.805 1.00 67.19 125 PRO A C 1
ATOM 912 O O . PRO A 1 125 ? 19.862 -0.334 -11.322 1.00 67.19 125 PRO A O 1
ATOM 915 N N . THR A 1 126 ? 21.822 -1.373 -11.070 1.00 67.81 126 THR A N 1
ATOM 916 C CA . THR A 1 126 ? 21.547 -2.443 -12.050 1.00 67.81 126 THR A CA 1
ATOM 917 C C . THR A 1 126 ? 20.675 -3.569 -11.494 1.00 67.81 126 THR A C 1
ATOM 919 O O . THR A 1 126 ? 20.249 -4.451 -12.239 1.00 67.81 126 THR A O 1
ATOM 922 N N . ARG A 1 127 ? 20.438 -3.577 -10.175 1.00 71.31 127 ARG A N 1
ATOM 923 C CA . ARG A 1 127 ? 19.720 -4.652 -9.479 1.00 71.31 127 ARG A CA 1
ATOM 924 C C . ARG A 1 127 ? 18.370 -4.192 -8.952 1.00 71.31 127 ARG A C 1
ATOM 926 O O . ARG A 1 127 ? 17.366 -4.748 -9.381 1.00 71.31 127 ARG A O 1
ATOM 933 N N . SER A 1 128 ? 18.341 -3.225 -8.035 1.00 76.50 128 SER A N 1
ATOM 934 C CA . SER A 1 128 ? 17.100 -2.703 -7.457 1.00 76.50 128 SER A CA 1
ATOM 935 C C . SER A 1 128 ? 16.691 -1.385 -8.100 1.00 76.50 128 SER A C 1
ATOM 937 O O . SER A 1 128 ? 17.517 -0.502 -8.320 1.00 76.50 128 SER A O 1
ATOM 939 N N . VAL A 1 129 ? 15.397 -1.237 -8.362 1.00 78.56 129 VAL A N 1
ATOM 940 C CA . VAL A 1 129 ? 14.810 0.040 -8.771 1.00 78.56 129 VAL A CA 1
ATOM 941 C C . VAL A 1 129 ? 14.246 0.739 -7.540 1.00 78.56 129 VAL A C 1
ATOM 943 O O . VAL A 1 129 ? 13.592 0.117 -6.704 1.00 78.56 129 VAL A O 1
ATOM 946 N N . ASN A 1 130 ? 14.515 2.035 -7.398 1.00 74.62 130 ASN A N 1
ATOM 947 C CA . ASN A 1 130 ? 13.976 2.824 -6.292 1.00 74.62 130 ASN A CA 1
ATOM 948 C C . ASN A 1 130 ? 12.706 3.544 -6.738 1.00 74.62 130 ASN A C 1
ATOM 950 O O . ASN A 1 130 ? 12.739 4.742 -6.981 1.00 74.62 130 ASN A O 1
ATOM 954 N N . THR A 1 131 ? 11.615 2.806 -6.904 1.00 80.50 131 THR A N 1
ATOM 955 C CA . THR A 1 131 ? 10.334 3.402 -7.293 1.00 80.50 131 THR A CA 1
ATOM 956 C C . THR A 1 131 ? 9.543 3.904 -6.086 1.00 80.50 131 THR A C 1
ATOM 958 O O . THR A 1 131 ? 9.805 3.543 -4.930 1.00 80.50 131 THR A O 1
ATOM 961 N N . GLU A 1 132 ? 8.555 4.749 -6.360 1.00 83.94 132 GLU A N 1
ATOM 962 C CA . GLU A 1 132 ? 7.606 5.231 -5.362 1.00 83.94 132 GLU A CA 1
ATOM 963 C C . GLU A 1 132 ? 6.517 4.187 -5.081 1.00 83.94 132 GLU A C 1
ATOM 965 O O . GLU A 1 132 ? 6.153 3.373 -5.937 1.00 83.94 132 GLU A O 1
ATOM 970 N N . TYR A 1 133 ? 6.001 4.208 -3.850 1.00 87.44 133 TYR A N 1
ATOM 971 C CA . TYR A 1 133 ? 4.845 3.402 -3.479 1.00 87.44 133 TYR A CA 1
ATOM 972 C C . TYR A 1 133 ? 3.577 4.028 -4.029 1.00 87.44 133 TYR A C 1
ATOM 974 O O . TYR A 1 133 ? 3.314 5.203 -3.804 1.00 87.44 133 TYR A O 1
ATOM 982 N N . ARG A 1 134 ? 2.767 3.202 -4.676 1.00 87.44 134 ARG A N 1
ATOM 983 C CA . ARG A 1 134 ? 1.481 3.587 -5.248 1.00 87.44 134 ARG A CA 1
ATOM 984 C C . ARG A 1 134 ? 0.406 2.627 -4.773 1.00 87.44 134 ARG A C 1
ATOM 986 O O . ARG A 1 134 ? 0.713 1.494 -4.397 1.00 87.44 134 ARG A O 1
ATOM 993 N N . GLN A 1 135 ? -0.844 3.062 -4.781 1.00 90.81 135 GLN A N 1
ATOM 994 C CA . GLN A 1 135 ? -1.938 2.156 -4.467 1.00 90.81 135 GLN A CA 1
ATOM 995 C C . GLN A 1 135 ? -2.129 1.178 -5.629 1.00 90.81 135 GLN A C 1
ATOM 997 O O . GLN A 1 135 ? -2.323 1.589 -6.768 1.00 90.81 135 GLN A O 1
ATOM 1002 N N . VAL A 1 136 ? -2.036 -0.119 -5.343 1.00 92.12 136 VAL A N 1
ATOM 1003 C CA . VAL A 1 136 ? -2.122 -1.195 -6.350 1.00 92.12 136 VAL A CA 1
ATOM 1004 C C . VAL A 1 136 ? -3.370 -2.058 -6.182 1.00 92.12 136 VAL A C 1
ATOM 1006 O O . VAL A 1 136 ? -3.655 -2.900 -7.028 1.00 92.12 136 VAL A O 1
ATOM 1009 N N . GLY A 1 137 ? -4.104 -1.875 -5.087 1.00 93.25 137 GLY A N 1
ATOM 1010 C CA . GLY A 1 137 ? -5.326 -2.615 -4.821 1.00 93.25 137 GLY A CA 1
ATOM 1011 C C . GLY A 1 137 ? -5.886 -2.347 -3.433 1.00 93.25 137 GLY A C 1
ATOM 1012 O O . GLY A 1 137 ? -5.502 -1.395 -2.747 1.00 93.25 137 GLY A O 1
ATOM 1013 N N . ILE A 1 138 ? -6.778 -3.239 -3.014 1.00 94.69 138 ILE A N 1
ATOM 1014 C CA . ILE A 1 138 ? -7.391 -3.252 -1.688 1.00 94.69 138 ILE A CA 1
ATOM 1015 C C . ILE A 1 138 ? -7.288 -4.639 -1.058 1.00 94.69 138 ILE A C 1
ATOM 1017 O O . ILE A 1 138 ? -7.229 -5.662 -1.742 1.00 94.69 138 ILE A O 1
ATOM 1021 N N . LEU A 1 139 ? -7.291 -4.663 0.266 1.00 95.62 139 LEU A N 1
ATOM 1022 C CA . LEU A 1 139 ? -7.331 -5.862 1.084 1.00 95.62 139 LEU A CA 1
ATOM 1023 C C . LEU A 1 139 ? -8.679 -5.929 1.788 1.00 95.62 139 LEU A C 1
ATOM 1025 O O . LEU A 1 139 ? -9.066 -4.992 2.479 1.00 95.62 139 LEU A O 1
ATOM 1029 N N . THR A 1 140 ? -9.369 -7.052 1.645 1.00 95.69 140 THR A N 1
ATOM 1030 C CA . THR A 1 140 ? -10.645 -7.324 2.318 1.00 95.69 140 THR A CA 1
ATOM 1031 C C . THR A 1 140 ? -10.436 -8.431 3.335 1.00 95.69 140 THR A C 1
ATOM 1033 O O . THR A 1 140 ? -9.830 -9.456 3.023 1.00 95.69 140 THR A O 1
ATOM 1036 N N . ARG A 1 141 ? -10.858 -8.224 4.582 1.00 94.88 141 ARG A N 1
ATOM 1037 C CA . ARG A 1 141 ? -10.690 -9.248 5.621 1.00 94.88 141 ARG A CA 1
ATOM 1038 C C . ARG A 1 141 ? -11.473 -10.508 5.256 1.00 94.88 141 ARG A C 1
ATOM 1040 O O . ARG A 1 141 ? -12.629 -10.412 4.861 1.00 94.88 141 ARG A O 1
ATOM 1047 N N . VAL A 1 142 ? -10.848 -11.677 5.413 1.00 92.56 142 VAL A N 1
ATOM 1048 C CA . VAL A 1 142 ? -11.499 -12.968 5.126 1.00 92.56 142 VAL A CA 1
ATOM 1049 C C . VAL A 1 142 ? -12.401 -13.405 6.281 1.00 92.56 142 VAL A C 1
ATOM 1051 O O . VAL A 1 142 ? -13.512 -13.869 6.046 1.00 92.56 142 VAL A O 1
ATOM 1054 N N . ASN A 1 143 ? -11.939 -13.243 7.524 1.00 89.06 143 ASN A N 1
ATOM 1055 C CA . ASN A 1 143 ? -12.633 -13.731 8.713 1.00 89.06 143 ASN A CA 1
ATOM 1056 C C . ASN A 1 143 ? -12.973 -12.579 9.666 1.00 89.06 143 ASN A C 1
ATOM 1058 O O . ASN A 1 143 ? -12.082 -11.963 10.231 1.00 89.06 143 ASN A O 1
ATOM 1062 N N . GLY A 1 144 ? -14.255 -12.310 9.911 1.00 86.56 144 GLY A N 1
ATOM 1063 C CA . GLY A 1 144 ? -14.694 -11.356 10.937 1.00 86.56 144 GLY A CA 1
ATOM 1064 C C . GLY A 1 144 ? -15.341 -10.095 10.372 1.00 86.56 144 GLY A C 1
ATOM 1065 O O . GLY A 1 144 ? -16.012 -10.144 9.346 1.00 86.56 144 GLY A O 1
ATOM 1066 N N . ALA A 1 145 ? -15.194 -8.974 11.084 1.00 88.38 145 ALA A N 1
ATOM 1067 C CA . ALA A 1 1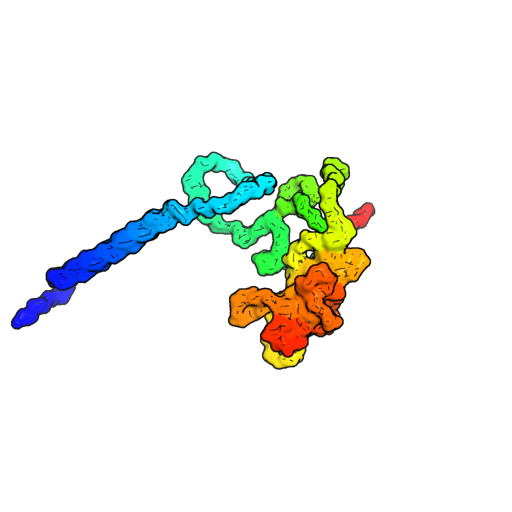45 ? -15.810 -7.710 10.691 1.00 88.38 145 ALA A CA 1
ATOM 1068 C C . ALA A 1 145 ? -15.258 -7.220 9.346 1.00 88.38 145 ALA A C 1
ATOM 1070 O O . ALA A 1 145 ? -14.047 -7.264 9.119 1.00 88.38 145 ALA A O 1
ATOM 1071 N N . GLU A 1 146 ? -16.142 -6.714 8.487 1.00 89.00 146 GLU A N 1
ATOM 1072 C CA . GLU A 1 146 ? -15.760 -6.145 7.200 1.00 89.00 146 GLU A CA 1
ATOM 1073 C C . GLU A 1 146 ? -14.792 -4.976 7.425 1.00 89.00 146 GLU A C 1
ATOM 1075 O O . GLU A 1 146 ? -15.141 -3.938 7.985 1.00 89.00 146 GLU A O 1
ATOM 1080 N N . THR A 1 147 ? -13.531 -5.181 7.047 1.00 92.12 147 THR A N 1
ATOM 1081 C CA . THR A 1 147 ? -12.496 -4.147 7.079 1.00 92.12 147 THR A CA 1
ATOM 1082 C C . THR A 1 147 ? -11.786 -4.149 5.744 1.00 92.12 147 THR A C 1
ATOM 1084 O O . THR A 1 147 ? -11.239 -5.184 5.341 1.00 92.12 147 THR A O 1
ATOM 1087 N N . ILE A 1 148 ? -11.789 -2.992 5.095 1.00 93.38 148 ILE A N 1
ATOM 1088 C CA . ILE A 1 148 ? -11.137 -2.760 3.813 1.00 93.38 148 ILE A CA 1
ATOM 1089 C C . ILE A 1 148 ? -9.901 -1.910 4.081 1.00 93.38 148 ILE A C 1
ATOM 1091 O O . ILE A 1 148 ? -9.992 -0.881 4.743 1.00 93.38 148 ILE A O 1
ATOM 1095 N N . LEU A 1 149 ? -8.746 -2.351 3.595 1.00 94.12 149 LEU A N 1
ATOM 1096 C CA . LEU A 1 149 ? -7.486 -1.625 3.727 1.00 94.12 149 LEU A CA 1
ATOM 1097 C C . LEU A 1 149 ? -6.903 -1.345 2.339 1.00 94.12 149 LEU A C 1
ATOM 1099 O O . LEU A 1 149 ? -7.094 -2.130 1.411 1.00 94.12 149 LEU A O 1
ATOM 1103 N N . SER A 1 150 ? -6.176 -0.242 2.187 1.00 92.88 150 SER A N 1
ATOM 1104 C CA . SER A 1 150 ? -5.473 0.083 0.945 1.00 92.88 150 SER A CA 1
ATOM 1105 C C . SER A 1 150 ? -4.163 -0.701 0.837 1.00 92.88 150 SER A C 1
ATOM 1107 O O . SER A 1 150 ? -3.325 -0.661 1.739 1.00 92.88 150 SER A O 1
ATOM 1109 N N . LEU A 1 151 ? -3.961 -1.400 -0.284 1.00 94.50 151 LEU A N 1
ATOM 1110 C CA . LEU A 1 151 ? -2.704 -2.084 -0.576 1.00 94.50 151 LEU A CA 1
ATOM 1111 C C . LEU A 1 151 ? -1.786 -1.146 -1.358 1.00 94.50 151 LEU A C 1
ATOM 1113 O O . LEU A 1 151 ? -2.053 -0.812 -2.516 1.00 94.50 151 LEU A O 1
ATOM 1117 N N . MET A 1 152 ? -0.680 -0.762 -0.733 1.00 93.38 152 MET A N 1
ATOM 1118 C CA . MET A 1 152 ? 0.365 0.043 -1.350 1.00 93.38 152 MET A CA 1
ATOM 1119 C C . MET A 1 152 ? 1.483 -0.872 -1.837 1.00 93.38 152 MET A C 1
ATOM 1121 O O . MET A 1 152 ? 1.909 -1.772 -1.114 1.00 93.38 152 MET A O 1
ATOM 1125 N N . GLY A 1 153 ? 1.975 -0.636 -3.051 1.00 92.75 153 GLY A N 1
ATOM 1126 C CA . GLY A 1 153 ? 2.960 -1.487 -3.705 1.00 92.75 153 GLY A CA 1
ATOM 1127 C C . GLY A 1 153 ? 4.000 -0.706 -4.494 1.00 92.75 153 GLY A C 1
ATOM 1128 O O . GLY A 1 153 ? 3.730 0.386 -4.996 1.00 92.75 153 GLY A O 1
ATOM 1129 N N . ARG A 1 154 ? 5.197 -1.281 -4.616 1.00 90.19 154 ARG A N 1
ATOM 1130 C CA . ARG A 1 154 ? 6.221 -0.825 -5.558 1.00 90.19 154 ARG A CA 1
ATOM 1131 C C . ARG A 1 154 ? 7.084 -1.980 -6.078 1.00 90.19 154 ARG A C 1
ATOM 1133 O O . ARG A 1 154 ? 7.394 -2.888 -5.301 1.00 90.19 154 ARG A O 1
ATOM 1140 N N . PRO A 1 155 ? 7.522 -1.953 -7.346 1.00 90.06 155 PRO A N 1
ATOM 1141 C CA . PRO A 1 155 ? 8.498 -2.903 -7.858 1.00 90.06 155 PRO A CA 1
ATOM 1142 C C . PRO A 1 155 ? 9.877 -2.634 -7.243 1.00 90.06 155 PRO A C 1
ATOM 1144 O O . PRO A 1 155 ? 10.298 -1.486 -7.100 1.00 90.06 155 PRO A O 1
ATOM 1147 N N . LEU A 1 156 ? 10.590 -3.707 -6.900 1.00 89.75 156 LEU A N 1
ATOM 1148 C CA . LEU A 1 156 ? 11.930 -3.661 -6.313 1.00 89.75 156 LEU A CA 1
ATOM 1149 C C . LEU A 1 156 ? 12.970 -4.320 -7.224 1.00 89.75 156 LEU A C 1
ATOM 1151 O O . LEU A 1 156 ? 13.979 -3.700 -7.548 1.00 89.75 156 LEU A O 1
ATOM 1155 N N . PHE A 1 157 ? 12.722 -5.561 -7.659 1.00 89.62 157 PHE A N 1
ATOM 1156 C CA . PHE A 1 157 ? 13.581 -6.287 -8.604 1.00 89.62 157 PHE A CA 1
ATOM 1157 C C . PHE A 1 157 ? 12.751 -6.722 -9.821 1.00 89.62 157 PHE A C 1
ATOM 1159 O O . PHE A 1 157 ? 12.198 -7.825 -9.789 1.00 89.62 157 PHE A O 1
ATOM 1166 N N . PRO A 1 158 ? 12.678 -5.911 -10.895 1.00 82.00 158 PRO A N 1
ATOM 1167 C CA . PRO A 1 158 ? 11.839 -6.203 -12.063 1.00 82.00 158 PRO A CA 1
ATOM 1168 C C . PRO A 1 158 ? 12.183 -7.548 -12.712 1.00 82.00 158 PRO A C 1
ATOM 1170 O O . PRO A 1 158 ? 11.303 -8.353 -12.990 1.00 82.00 158 PRO A O 1
ATOM 1173 N N . ASN A 1 159 ? 13.479 -7.861 -12.820 1.00 85.25 159 ASN A N 1
ATOM 1174 C CA . ASN A 1 159 ? 13.964 -9.118 -13.403 1.00 85.25 159 ASN A CA 1
ATOM 1175 C C . ASN A 1 159 ? 13.517 -10.379 -12.640 1.00 85.25 159 ASN A C 1
ATOM 1177 O O . ASN A 1 159 ? 13.589 -11.476 -13.182 1.00 85.25 159 ASN A O 1
ATOM 1181 N N . ARG A 1 160 ? 13.129 -10.252 -11.362 1.00 87.69 160 ARG A N 1
ATOM 1182 C CA . ARG A 1 160 ? 12.688 -11.373 -10.512 1.00 87.69 160 ARG A CA 1
ATOM 1183 C C . ARG A 1 160 ? 11.248 -11.215 -10.022 1.00 87.69 160 ARG A C 1
ATOM 1185 O O . ARG A 1 160 ? 10.880 -11.910 -9.076 1.00 87.69 160 ARG A O 1
ATOM 1192 N N . ASP A 1 161 ? 10.508 -10.269 -10.600 1.00 89.38 161 ASP A N 1
ATOM 1193 C CA . ASP A 1 161 ? 9.153 -9.877 -10.201 1.00 89.38 161 ASP A CA 1
ATOM 1194 C C . ASP A 1 161 ? 8.990 -9.757 -8.673 1.00 89.38 161 ASP A C 1
ATOM 1196 O O . ASP A 1 161 ? 8.081 -10.316 -8.055 1.00 89.38 161 ASP A O 1
ATOM 1200 N N . LYS A 1 162 ? 9.954 -9.080 -8.029 1.00 92.69 162 LYS A N 1
ATOM 1201 C CA . LYS A 1 162 ? 9.900 -8.814 -6.586 1.00 92.69 162 LYS A CA 1
ATOM 1202 C C . LYS A 1 162 ? 9.359 -7.435 -6.319 1.00 92.69 162 LYS A C 1
ATOM 1204 O O . LYS A 1 162 ? 9.820 -6.452 -6.906 1.00 92.69 162 LYS A O 1
ATOM 1209 N N . TRP A 1 163 ? 8.467 -7.390 -5.348 1.00 93.62 163 TRP A N 1
ATOM 1210 C CA . TRP A 1 163 ? 7.713 -6.213 -4.978 1.00 93.62 163 TRP A CA 1
ATOM 1211 C C . TRP A 1 163 ? 7.812 -5.960 -3.487 1.00 93.62 163 TRP A C 1
ATOM 1213 O O . TRP A 1 163 ? 7.987 -6.884 -2.691 1.00 93.62 163 TRP A O 1
ATOM 1223 N N . GLN A 1 164 ? 7.690 -4.696 -3.113 1.00 94.94 164 GLN A N 1
ATOM 1224 C CA . GLN A 1 164 ? 7.454 -4.317 -1.735 1.00 94.94 164 GLN A CA 1
ATOM 1225 C C . GLN A 1 164 ? 6.009 -3.886 -1.571 1.00 94.94 164 GLN A C 1
ATOM 1227 O O . GLN A 1 164 ? 5.504 -3.105 -2.376 1.00 94.94 164 GLN A O 1
ATOM 1232 N N . PHE A 1 165 ? 5.373 -4.379 -0.513 1.00 95.94 165 PHE A N 1
ATOM 1233 C CA . PHE A 1 165 ? 3.995 -4.049 -0.185 1.00 95.94 165 PHE A CA 1
ATOM 1234 C C . PHE A 1 165 ? 3.863 -3.675 1.283 1.00 95.94 165 PHE A C 1
ATOM 1236 O O . PHE A 1 165 ? 4.505 -4.268 2.153 1.00 95.94 165 PHE A O 1
ATOM 1243 N N . TYR A 1 166 ? 2.989 -2.716 1.547 1.00 95.44 166 TYR A N 1
ATOM 1244 C CA . TYR A 1 166 ? 2.494 -2.411 2.880 1.00 95.44 166 TYR A CA 1
ATOM 1245 C C . TYR A 1 166 ? 1.020 -2.021 2.792 1.00 95.44 166 TYR A C 1
ATOM 1247 O O . TYR A 1 166 ? 0.504 -1.719 1.716 1.00 95.44 166 TYR A O 1
ATOM 1255 N N . THR A 1 167 ? 0.342 -2.019 3.930 1.00 94.88 167 THR A N 1
ATOM 1256 C CA . THR A 1 167 ? -1.043 -1.553 4.031 1.00 94.88 167 THR A CA 1
ATOM 1257 C C . THR A 1 167 ? -1.146 -0.485 5.103 1.00 94.88 167 THR A C 1
ATOM 1259 O O . THR A 1 167 ?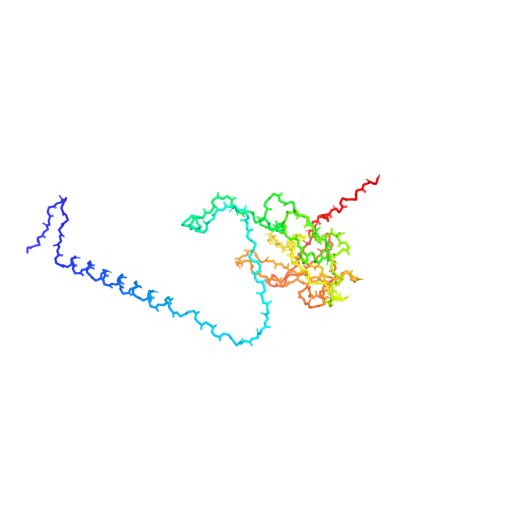 -0.255 -0.355 5.940 1.00 94.88 167 THR A O 1
ATOM 1262 N N . MET A 1 168 ? -2.213 0.302 5.092 1.00 92.38 168 MET A N 1
ATOM 1263 C CA . MET A 1 168 ? -2.489 1.274 6.152 1.00 92.38 168 MET A CA 1
ATOM 1264 C C . MET A 1 168 ? -3.687 0.808 6.976 1.00 92.38 168 MET A C 1
ATOM 1266 O O . MET A 1 168 ? -4.588 0.168 6.439 1.00 92.38 168 MET A O 1
ATOM 1270 N N . SER A 1 169 ? -3.673 1.069 8.283 1.00 91.00 169 SER A N 1
ATOM 1271 C CA . SER A 1 169 ? -4.802 0.767 9.167 1.00 91.00 169 SER A CA 1
ATOM 1272 C C . SER A 1 169 ? -5.935 1.781 8.995 1.00 91.00 169 SER A C 1
ATOM 1274 O O . SER A 1 169 ? -5.707 2.925 8.624 1.00 91.00 169 SER A O 1
ATOM 1276 N N . ASP A 1 170 ? -7.166 1.380 9.295 1.00 85.31 170 ASP A N 1
ATOM 1277 C CA . ASP A 1 170 ? -8.325 2.284 9.214 1.00 85.31 170 ASP A CA 1
ATOM 1278 C C . ASP A 1 170 ? -8.595 3.007 10.552 1.00 85.31 170 ASP A C 1
ATOM 1280 O O . ASP A 1 170 ? -8.997 4.163 10.610 1.00 85.31 170 ASP A O 1
ATOM 1284 N N . LYS A 1 171 ? -8.301 2.344 11.678 1.00 78.19 171 LYS A N 1
ATOM 1285 C CA . LYS A 1 171 ? -8.829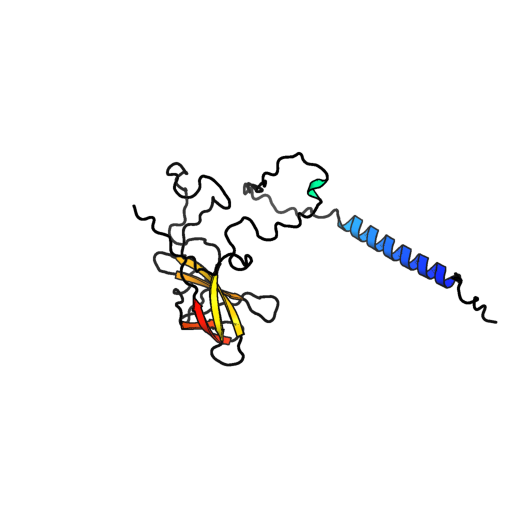 2.741 12.996 1.00 78.19 171 LYS A CA 1
ATOM 1286 C C . LYS A 1 171 ? -8.027 3.811 13.746 1.00 78.19 171 LYS A C 1
ATOM 1288 O O . LYS A 1 171 ? -8.568 4.414 14.661 1.00 78.19 171 LYS A O 1
ATOM 1293 N N . ASN A 1 172 ? -6.753 4.025 13.413 1.00 65.44 172 ASN A N 1
ATOM 1294 C CA . ASN A 1 172 ? -5.834 4.842 14.217 1.00 65.44 172 ASN A CA 1
ATOM 1295 C C . ASN A 1 172 ? -4.898 5.661 13.322 1.00 65.44 172 ASN A C 1
ATOM 1297 O O . ASN A 1 172 ? -3.735 5.298 13.182 1.00 65.44 172 ASN A O 1
ATOM 1301 N N . GLN A 1 173 ? -5.394 6.735 12.697 1.00 74.81 173 GLN A N 1
ATOM 1302 C CA . GLN A 1 173 ? -4.568 7.670 11.914 1.00 74.81 173 GLN A CA 1
ATOM 1303 C C . GLN A 1 173 ? -3.643 6.956 10.908 1.00 74.81 173 GLN A C 1
ATOM 1305 O O . GLN A 1 173 ? -2.435 7.175 10.878 1.00 74.81 173 GLN A O 1
ATOM 1310 N N . SER A 1 174 ? -4.221 6.039 10.130 1.00 82.88 174 SER A N 1
ATOM 1311 C CA . SER A 1 174 ? -3.581 5.368 8.993 1.00 82.88 174 SER A CA 1
ATOM 1312 C C . SER A 1 174 ? -2.131 4.919 9.228 1.00 82.88 174 SER A C 1
ATOM 1314 O O . SER A 1 174 ? -1.225 5.218 8.450 1.00 82.88 174 SER A O 1
ATOM 1316 N N . VAL A 1 175 ? -1.895 4.175 10.313 1.00 90.44 175 VAL A N 1
ATOM 1317 C CA . VAL A 1 175 ? -0.573 3.597 10.610 1.00 90.44 175 VAL A CA 1
ATOM 1318 C C . VAL A 1 175 ? -0.197 2.581 9.532 1.00 90.44 175 VAL A C 1
ATOM 1320 O O . VAL A 1 175 ? -1.011 1.736 9.157 1.00 90.44 175 VAL A O 1
ATOM 1323 N N . LYS A 1 176 ? 1.051 2.636 9.057 1.00 92.25 176 LYS A N 1
ATOM 1324 C CA . LYS A 1 176 ? 1.596 1.668 8.096 1.00 92.25 176 LYS A CA 1
ATOM 1325 C C . LYS A 1 176 ? 1.831 0.325 8.781 1.00 92.25 176 LYS A C 1
ATOM 1327 O O . LYS A 1 176 ? 2.552 0.247 9.772 1.00 92.25 176 LYS A O 1
ATOM 1332 N N . LEU A 1 177 ? 1.246 -0.722 8.220 1.00 93.88 177 LEU A N 1
ATOM 1333 C CA . LEU A 1 177 ? 1.323 -2.091 8.698 1.00 93.88 177 LEU A CA 1
ATOM 1334 C C . LEU A 1 177 ? 2.090 -2.971 7.697 1.00 93.88 177 LEU A C 1
ATOM 1336 O O . LEU A 1 177 ? 1.879 -2.849 6.481 1.00 93.88 177 LEU A O 1
ATOM 1340 N N . PRO A 1 178 ? 2.970 -3.866 8.182 1.00 95.19 178 PRO A N 1
ATOM 1341 C CA . PRO A 1 178 ? 3.639 -4.835 7.332 1.00 95.19 178 PRO A CA 1
ATOM 1342 C C . PRO A 1 178 ? 2.665 -5.867 6.760 1.00 95.19 178 PRO A C 1
ATOM 1344 O O . PRO A 1 178 ? 1.733 -6.315 7.429 1.00 95.19 178 PRO A O 1
ATOM 1347 N N . VAL A 1 179 ? 2.933 -6.276 5.522 1.00 96.31 179 VAL A N 1
ATOM 1348 C CA . VAL A 1 179 ? 2.210 -7.351 4.839 1.00 96.31 179 VAL A CA 1
ATOM 1349 C C . VAL A 1 179 ? 3.148 -8.535 4.650 1.00 96.31 179 VAL A C 1
ATOM 1351 O O . VAL A 1 179 ? 4.281 -8.375 4.192 1.00 96.31 179 VAL A O 1
ATOM 1354 N N . THR A 1 180 ? 2.658 -9.724 4.969 1.00 95.81 180 THR A N 1
ATOM 1355 C CA . THR A 1 180 ? 3.362 -10.991 4.800 1.00 95.81 180 THR A CA 1
ATOM 1356 C C . THR A 1 180 ? 2.649 -11.823 3.733 1.00 95.81 180 THR A C 1
ATOM 1358 O O . THR A 1 180 ? 1.461 -12.127 3.846 1.00 95.81 180 THR A O 1
ATOM 1361 N N . TYR A 1 181 ? 3.378 -12.237 2.696 1.00 95.81 181 TYR A N 1
ATOM 1362 C CA . TYR A 1 181 ? 2.873 -13.097 1.622 1.00 95.81 181 TYR A CA 1
ATOM 1363 C C . TYR A 1 181 ? 3.771 -14.328 1.481 1.00 95.81 181 TYR A C 1
ATOM 1365 O O . TYR A 1 181 ? 4.997 -14.224 1.499 1.00 95.81 181 TYR A O 1
ATOM 1373 N N . LYS A 1 182 ? 3.169 -15.524 1.407 1.00 93.00 182 LYS A N 1
ATOM 1374 C CA . LYS A 1 182 ? 3.883 -16.819 1.344 1.00 93.00 182 LYS A CA 1
ATOM 1375 C C . LYS A 1 182 ? 4.995 -16.968 2.404 1.00 93.00 182 LYS A C 1
ATOM 1377 O O . LYS A 1 182 ? 6.087 -17.451 2.112 1.00 93.00 182 LYS A O 1
ATOM 1382 N N . ARG A 1 183 ? 4.709 -16.567 3.652 1.00 89.88 183 ARG A N 1
ATOM 1383 C CA . ARG A 1 183 ? 5.647 -16.588 4.801 1.00 89.88 183 ARG A CA 1
ATOM 1384 C C . ARG A 1 183 ? 6.878 -15.681 4.646 1.00 89.88 183 ARG A C 1
ATOM 1386 O O . ARG A 1 183 ? 7.882 -15.891 5.321 1.00 89.88 183 ARG A O 1
ATOM 1393 N N . ARG A 1 184 ? 6.825 -14.681 3.764 1.00 92.38 184 ARG A N 1
ATOM 1394 C CA . ARG A 1 184 ? 7.866 -13.657 3.619 1.00 92.38 184 ARG A CA 1
ATOM 1395 C C . ARG A 1 184 ? 7.277 -12.276 3.846 1.00 92.38 184 ARG A C 1
ATOM 1397 O O . ARG A 1 184 ? 6.205 -11.972 3.331 1.00 92.38 184 ARG A O 1
ATOM 1404 N N . SER A 1 185 ? 8.001 -11.444 4.587 1.00 94.19 185 SER A N 1
ATOM 1405 C CA . SER A 1 185 ? 7.631 -10.042 4.763 1.00 94.19 185 SER A CA 1
ATOM 1406 C C . SER A 1 185 ? 7.876 -9.266 3.469 1.00 94.19 185 SER A C 1
ATOM 1408 O O . SER A 1 185 ? 8.976 -9.293 2.914 1.00 94.19 185 SER A O 1
ATOM 1410 N N . CYS A 1 186 ? 6.851 -8.560 3.003 1.00 94.75 186 CYS A N 1
ATOM 1411 C CA . CYS A 1 186 ? 6.894 -7.727 1.809 1.00 94.75 186 CYS A CA 1
ATOM 1412 C C . CYS A 1 186 ? 7.496 -6.337 2.066 1.00 94.75 186 CYS A C 1
ATOM 1414 O O . CYS A 1 186 ? 7.724 -5.602 1.112 1.00 94.75 186 CYS A O 1
ATOM 1416 N N . THR A 1 187 ? 7.775 -5.949 3.315 1.00 93.44 187 THR A N 1
ATOM 1417 C CA . THR A 1 187 ? 8.344 -4.624 3.634 1.00 93.44 187 THR A CA 1
ATOM 1418 C C . THR A 1 187 ? 9.871 -4.595 3.659 1.00 93.44 187 THR A C 1
ATOM 1420 O O . THR A 1 187 ? 10.459 -3.517 3.658 1.00 93.44 187 THR A O 1
ATOM 1423 N N . GLY A 1 188 ? 10.526 -5.759 3.684 1.00 90.31 188 GLY A N 1
ATOM 1424 C CA . GLY A 1 188 ? 11.985 -5.857 3.765 1.00 90.31 188 GLY A CA 1
ATOM 1425 C C . GLY A 1 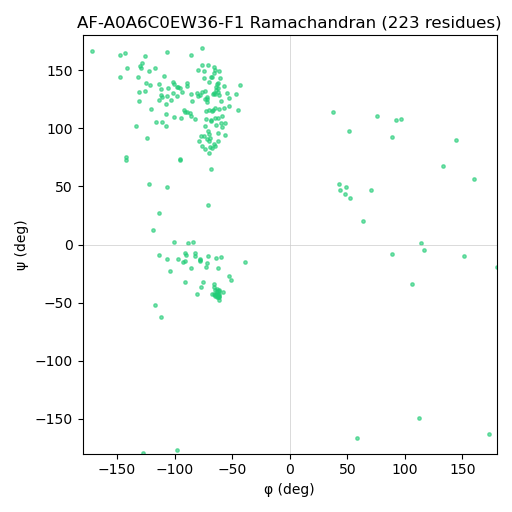188 ? 12.704 -5.557 2.445 1.00 90.31 188 GLY A C 1
ATOM 1426 O O . GLY A 1 188 ? 12.100 -5.542 1.373 1.00 90.31 188 GLY A O 1
ATOM 1427 N N . ASP A 1 189 ? 14.029 -5.415 2.504 1.00 87.56 189 ASP A N 1
ATOM 1428 C CA . ASP A 1 189 ? 14.899 -5.073 1.360 1.00 87.56 189 ASP A CA 1
ATOM 1429 C C . ASP A 1 189 ? 14.938 -6.115 0.238 1.00 87.56 189 ASP A C 1
ATOM 1431 O O . ASP A 1 189 ? 15.504 -5.865 -0.822 1.00 87.56 189 ASP A O 1
ATOM 1435 N N . GLN A 1 190 ? 14.404 -7.314 0.465 1.00 89.75 190 GLN A N 1
ATOM 1436 C CA . GLN A 1 190 ? 14.275 -8.343 -0.570 1.00 89.75 190 GLN A CA 1
ATOM 1437 C C . GLN A 1 190 ? 12.885 -8.361 -1.218 1.00 89.75 190 GLN A C 1
ATOM 1439 O O . GLN A 1 190 ? 12.716 -8.994 -2.264 1.00 89.75 190 GLN A O 1
ATOM 1444 N N . GLY A 1 191 ? 11.916 -7.661 -0.619 1.00 91.69 191 GLY A N 1
ATOM 1445 C CA . GLY A 1 191 ? 10.512 -7.721 -0.996 1.00 91.69 191 GLY A CA 1
ATOM 1446 C C . GLY A 1 191 ? 9.929 -9.133 -0.898 1.00 91.69 191 GLY A C 1
ATOM 1447 O O . GLY A 1 191 ? 10.522 -10.061 -0.338 1.00 91.69 191 GLY A O 1
ATOM 1448 N N . CYS A 1 192 ? 8.757 -9.304 -1.490 1.00 94.50 192 CYS A N 1
ATOM 1449 C CA . CYS A 1 192 ? 8.090 -10.586 -1.650 1.00 94.50 192 CYS A CA 1
ATOM 1450 C C . CYS A 1 192 ? 7.698 -10.812 -3.117 1.00 94.50 192 CYS A C 1
ATOM 1452 O O . CYS A 1 192 ? 8.041 -10.022 -4.002 1.00 94.50 192 CYS A O 1
ATOM 1454 N N . ASP A 1 193 ? 7.060 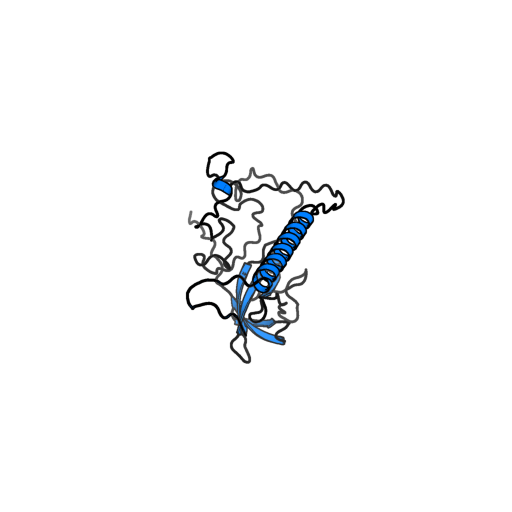-11.950 -3.382 1.00 94.81 193 ASP A N 1
ATOM 1455 C CA . ASP A 1 193 ? 6.495 -12.235 -4.699 1.00 94.81 193 ASP A CA 1
ATOM 1456 C C . ASP A 1 193 ? 5.352 -11.265 -5.007 1.00 94.81 193 ASP A C 1
ATOM 1458 O O . ASP A 1 193 ? 4.684 -10.770 -4.098 1.00 94.81 193 ASP A O 1
ATOM 1462 N N . ASN A 1 194 ? 5.120 -11.023 -6.292 1.00 93.56 194 ASN A N 1
ATOM 1463 C CA . ASN A 1 194 ? 3.973 -10.262 -6.753 1.00 93.56 194 ASN A CA 1
ATOM 1464 C C . ASN A 1 194 ? 2.651 -10.891 -6.266 1.00 93.56 194 ASN A C 1
ATOM 1466 O O . ASN A 1 194 ? 2.488 -12.114 -6.296 1.00 93.56 194 ASN A O 1
ATOM 1470 N N . ILE A 1 195 ? 1.733 -10.041 -5.801 1.00 94.75 195 ILE A N 1
ATOM 1471 C CA . ILE A 1 195 ? 0.405 -10.425 -5.314 1.00 94.75 195 ILE A CA 1
ATOM 1472 C C . ILE A 1 195 ? -0.578 -10.300 -6.477 1.00 94.75 195 ILE A C 1
ATOM 1474 O O . ILE A 1 195 ? -0.619 -9.266 -7.151 1.00 94.75 195 ILE A O 1
ATOM 1478 N N . TYR A 1 196 ? -1.383 -11.338 -6.684 1.00 93.69 196 TYR A N 1
ATOM 1479 C CA . TYR A 1 196 ? -2.405 -11.390 -7.724 1.00 93.69 196 TYR A CA 1
ATOM 1480 C C . TYR A 1 196 ? -3.812 -11.250 -7.142 1.00 93.69 196 TYR A C 1
ATOM 1482 O O . TYR A 1 196 ? -4.038 -11.341 -5.934 1.00 93.69 196 TYR A O 1
ATOM 1490 N N . ASN A 1 197 ? -4.785 -10.996 -8.016 1.00 94.75 197 ASN A N 1
ATOM 1491 C CA . ASN A 1 197 ? -6.178 -10.895 -7.605 1.00 94.75 197 ASN A CA 1
ATOM 1492 C C . ASN A 1 197 ? -6.672 -12.232 -7.022 1.00 94.75 197 ASN A C 1
ATOM 1494 O O . ASN A 1 197 ? -6.488 -13.286 -7.627 1.00 94.75 197 ASN A O 1
ATOM 1498 N N . GLY A 1 198 ? -7.309 -12.183 -5.853 1.00 93.44 198 GLY A N 1
ATOM 1499 C CA 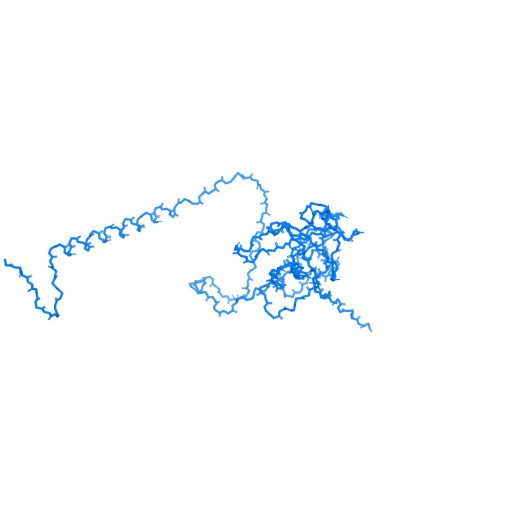. GLY A 1 198 ? -7.795 -13.356 -5.129 1.00 93.44 198 GLY A CA 1
ATOM 1500 C C . GLY A 1 198 ? -6.784 -13.989 -4.171 1.00 93.44 198 GLY A C 1
ATOM 1501 O O . GLY A 1 198 ? -7.183 -14.845 -3.378 1.00 93.44 198 GLY A O 1
ATOM 1502 N N . ASP A 1 199 ? -5.523 -13.552 -4.180 1.00 95.69 199 ASP A N 1
ATOM 1503 C CA . ASP A 1 199 ? -4.516 -14.044 -3.243 1.00 95.69 199 ASP A CA 1
ATOM 1504 C C . ASP A 1 199 ? -4.847 -13.661 -1.801 1.00 95.69 199 ASP A C 1
ATOM 1506 O O . ASP A 1 199 ? -5.443 -12.622 -1.519 1.00 95.69 199 ASP A O 1
ATOM 1510 N N . THR A 1 200 ? -4.421 -14.503 -0.861 1.00 95.25 200 THR A N 1
ATOM 1511 C CA . THR A 1 200 ? -4.559 -14.230 0.571 1.00 95.25 200 THR A CA 1
ATOM 1512 C C . THR A 1 200 ? -3.219 -13.793 1.151 1.00 95.25 200 THR A C 1
ATOM 1514 O O . THR A 1 200 ? -2.215 -14.501 1.040 1.00 95.25 200 THR A O 1
ATOM 1517 N N . VAL A 1 201 ? -3.209 -12.628 1.787 1.00 96.12 201 VAL A N 1
ATOM 1518 C CA . VAL A 1 201 ? -2.051 -12.040 2.463 1.00 96.12 201 VAL A CA 1
ATOM 1519 C C . VAL A 1 201 ? -2.325 -11.912 3.952 1.00 96.12 201 VAL A C 1
ATOM 1521 O O . VAL A 1 201 ? -3.468 -11.769 4.375 1.00 96.12 201 VAL A O 1
ATOM 1524 N N . TYR A 1 202 ? -1.275 -11.956 4.758 1.00 96.19 202 TYR A N 1
ATOM 1525 C CA . TYR A 1 202 ? -1.378 -11.786 6.200 1.00 96.19 202 TYR A CA 1
ATOM 1526 C C . TYR A 1 202 ? -0.956 -10.366 6.579 1.00 96.19 202 TYR A C 1
ATOM 1528 O O . TYR A 1 202 ? 0.087 -9.893 6.123 1.00 96.19 202 TYR A O 1
ATOM 1536 N N . VAL A 1 203 ? -1.769 -9.675 7.380 1.00 95.19 203 VAL A N 1
ATOM 1537 C CA . VAL A 1 203 ? -1.496 -8.292 7.796 1.00 95.19 203 VAL A CA 1
ATOM 1538 C C . VAL A 1 203 ? -1.087 -8.268 9.262 1.00 95.19 203 VAL A C 1
ATOM 1540 O O . VAL A 1 203 ? -1.897 -8.511 10.164 1.00 95.19 203 VAL A O 1
ATOM 1543 N N . GLU A 1 204 ? 0.177 -7.924 9.494 1.00 91.12 204 GLU A N 1
ATOM 1544 C CA . GLU A 1 204 ? 0.736 -7.780 10.834 1.00 91.12 204 GLU A CA 1
ATOM 1545 C C . GLU A 1 204 ? 0.063 -6.588 11.538 1.00 91.12 204 GLU A C 1
ATOM 1547 O O . GLU A 1 204 ?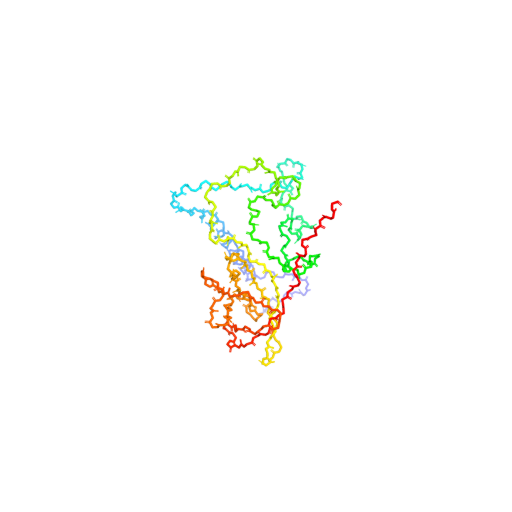 -0.053 -5.501 10.974 1.00 91.12 204 GLU A O 1
ATOM 1552 N N . GLY A 1 205 ? -0.426 -6.789 12.763 1.00 89.75 205 GLY A N 1
ATOM 1553 C CA . GLY A 1 205 ? -1.167 -5.780 13.538 1.00 89.75 205 GLY A CA 1
ATOM 1554 C C . GLY A 1 205 ? -2.671 -6.046 13.627 1.00 89.75 205 GLY A C 1
ATOM 1555 O O . GLY A 1 205 ? -3.261 -5.820 14.680 1.00 89.75 205 GLY A O 1
ATOM 1556 N N . TYR A 1 206 ? -3.279 -6.609 12.577 1.00 90.56 206 TYR A N 1
ATOM 1557 C CA . TYR A 1 206 ? -4.607 -7.233 12.682 1.00 90.56 206 TYR A CA 1
ATOM 1558 C C . TYR A 1 206 ? -4.524 -8.733 12.974 1.00 90.56 206 TYR A C 1
ATOM 1560 O O . TYR A 1 206 ? -5.529 -9.309 13.383 1.00 90.56 206 TYR A O 1
ATOM 1568 N N . ASN A 1 207 ? -3.338 -9.327 12.785 1.00 91.50 207 ASN A N 1
ATOM 1569 C CA . ASN A 1 207 ? -3.029 -10.739 13.015 1.00 91.50 207 ASN A CA 1
ATOM 1570 C C . ASN A 1 207 ? -4.006 -11.686 12.308 1.00 91.50 207 ASN A C 1
ATOM 1572 O O . ASN A 1 207 ? -4.449 -12.685 12.870 1.00 91.50 207 ASN A O 1
ATOM 1576 N N . ASP A 1 208 ? -4.381 -11.324 11.083 1.00 93.94 208 ASP A N 1
ATOM 1577 C CA . ASP A 1 208 ? -5.423 -12.006 10.328 1.00 93.94 208 ASP A CA 1
ATOM 1578 C C . ASP A 1 208 ? -5.128 -11.969 8.826 1.00 93.94 208 ASP A C 1
ATOM 1580 O O . ASP A 1 208 ? -4.298 -11.191 8.337 1.00 93.94 208 ASP A O 1
ATOM 1584 N N . ALA A 1 209 ? 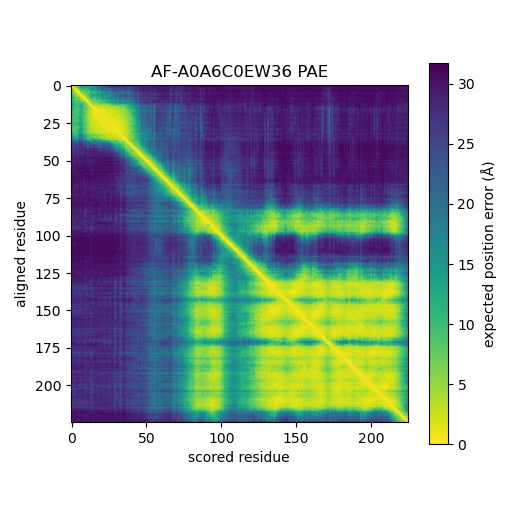-5.820 -12.841 8.103 1.00 94.50 209 ALA A N 1
ATOM 1585 C CA . ALA A 1 209 ? -5.718 -13.013 6.671 1.00 94.50 209 ALA A CA 1
ATOM 1586 C C . ALA A 1 209 ? -6.700 -12.101 5.919 1.00 94.50 209 ALA A C 1
ATOM 1588 O O . ALA A 1 209 ? -7.882 -11.980 6.252 1.00 94.50 209 ALA A O 1
ATOM 1589 N N . PHE A 1 210 ? -6.204 -11.493 4.849 1.00 96.50 210 PHE A N 1
ATOM 1590 C CA . PHE A 1 210 ? -6.952 -10.614 3.967 1.00 96.50 210 PHE A CA 1
ATOM 1591 C C . PHE A 1 210 ? -6.846 -11.104 2.529 1.00 96.50 210 PHE A C 1
ATOM 1593 O O . PHE A 1 210 ? -5.776 -11.493 2.067 1.00 96.50 210 PHE A O 1
ATOM 1600 N N . LYS A 1 211 ? -7.957 -11.045 1.804 1.00 96.62 211 LYS A N 1
ATOM 1601 C CA . LYS A 1 211 ? -8.025 -11.308 0.375 1.00 96.62 211 LYS A CA 1
ATOM 1602 C C . LYS A 1 211 ? -7.673 -10.040 -0.394 1.00 96.62 211 LYS A C 1
ATOM 1604 O O . LYS A 1 211 ? -8.305 -8.996 -0.209 1.00 96.62 211 LYS A O 1
ATOM 1609 N N . ALA A 1 212 ? -6.672 -10.142 -1.257 1.00 96.31 212 ALA A N 1
ATOM 1610 C CA . ALA A 1 212 ? -6.219 -9.072 -2.123 1.00 96.31 212 ALA A CA 1
ATOM 1611 C C . ALA A 1 212 ? -7.115 -8.958 -3.360 1.00 96.31 212 ALA A C 1
ATOM 1613 O O . ALA A 1 212 ? -7.376 -9.940 -4.054 1.00 96.31 212 ALA A O 1
ATOM 1614 N N . THR A 1 213 ? -7.559 -7.737 -3.639 1.00 95.50 213 THR A N 1
ATOM 1615 C CA . THR A 1 213 ? -8.191 -7.350 -4.900 1.00 95.50 213 THR A CA 1
ATOM 1616 C C . THR A 1 213 ? -7.287 -6.324 -5.559 1.00 95.50 213 THR A C 1
ATOM 1618 O O . THR A 1 213 ? -7.165 -5.194 -5.086 1.00 95.50 213 THR A O 1
ATOM 1621 N N . ILE A 1 214 ? -6.587 -6.755 -6.602 1.00 94.38 214 ILE A N 1
ATOM 1622 C CA . ILE A 1 214 ? -5.591 -5.949 -7.307 1.00 94.38 214 ILE A CA 1
ATOM 1623 C C . ILE A 1 214 ? -6.279 -5.168 -8.421 1.00 94.38 214 ILE A C 1
ATOM 1625 O O . ILE A 1 214 ? -7.160 -5.704 -9.091 1.00 94.38 214 ILE A O 1
ATOM 1629 N N . TYR A 1 215 ? -5.883 -3.911 -8.597 1.00 91.38 215 TYR A N 1
ATOM 1630 C CA . TYR A 1 215 ? -6.382 -3.069 -9.674 1.00 91.38 215 TYR A CA 1
ATOM 1631 C C . TYR A 1 215 ? -5.857 -3.509 -11.034 1.00 91.38 215 TYR A C 1
ATOM 1633 O O . TYR A 1 215 ? -4.765 -4.072 -11.145 1.00 91.38 215 TYR A O 1
ATOM 1641 N N . ASP A 1 216 ? -6.622 -3.190 -12.072 1.00 86.38 216 ASP A N 1
ATOM 1642 C CA . ASP A 1 216 ? -6.213 -3.456 -13.441 1.00 86.38 216 ASP A CA 1
ATOM 1643 C C . ASP A 1 216 ? -4.939 -2.681 -13.774 1.00 86.38 216 ASP A C 1
ATOM 1645 O O . ASP A 1 216 ? -4.764 -1.517 -13.390 1.00 86.38 216 ASP A O 1
ATOM 1649 N N . THR A 1 217 ? -4.028 -3.341 -14.485 1.00 82.69 217 THR A N 1
ATOM 1650 C CA . THR A 1 217 ? -2.794 -2.703 -14.929 1.00 82.69 217 THR A CA 1
ATOM 1651 C C . THR A 1 217 ? -3.133 -1.579 -15.903 1.00 82.69 217 THR A C 1
ATOM 1653 O O . THR A 1 217 ? -3.910 -1.769 -16.842 1.00 82.69 217 THR A O 1
ATOM 1656 N N . ALA A 1 218 ? -2.523 -0.408 -15.711 1.00 70.31 218 ALA A N 1
ATOM 1657 C CA . ALA A 1 218 ? -2.576 0.674 -16.681 1.00 70.31 218 ALA A CA 1
ATOM 1658 C C . ALA A 1 218 ? -1.987 0.169 -18.003 1.00 70.31 218 ALA A C 1
ATOM 1660 O O . ALA A 1 218 ? -0.770 0.048 -18.156 1.00 70.31 218 ALA A O 1
ATOM 1661 N N . MET A 1 219 ? -2.864 -0.172 -18.946 1.00 58.53 219 MET A N 1
ATOM 1662 C CA . MET A 1 219 ? -2.480 -0.621 -20.277 1.00 58.53 219 MET A CA 1
ATOM 1663 C C . MET A 1 219 ? -1.616 0.483 -20.889 1.00 58.53 219 MET A C 1
ATOM 1665 O O . MET A 1 219 ? -2.083 1.610 -21.071 1.00 58.53 219 MET A O 1
ATOM 1669 N N . GLN A 1 220 ? -0.349 0.195 -21.188 1.00 55.78 220 GLN A N 1
ATOM 1670 C CA . GLN A 1 220 ? 0.408 1.081 -22.062 1.00 55.78 220 GLN A CA 1
ATOM 1671 C C . GLN A 1 220 ? -0.271 1.006 -23.422 1.00 55.78 220 GLN A C 1
ATOM 1673 O O . GLN A 1 220 ? -0.239 -0.036 -24.071 1.00 55.78 220 GLN A O 1
ATOM 1678 N N . TYR A 1 221 ? -0.946 2.087 -23.812 1.00 48.91 221 TYR A N 1
ATOM 1679 C CA . TYR A 1 221 ? -1.567 2.200 -25.123 1.00 48.91 221 TYR A CA 1
ATOM 1680 C C . TYR A 1 221 ? -0.469 1.979 -26.170 1.00 48.91 221 TYR A C 1
ATOM 1682 O O . TYR A 1 221 ? 0.400 2.831 -26.360 1.00 48.91 221 TYR A O 1
ATOM 1690 N N . SER A 1 222 ? -0.451 0.805 -26.800 1.00 45.06 222 SER A N 1
ATOM 1691 C CA . SER A 1 222 ? 0.424 0.555 -27.936 1.00 45.06 222 SER A CA 1
ATOM 1692 C C . SER A 1 222 ? -0.123 1.381 -29.088 1.00 45.06 222 SER A C 1
ATOM 1694 O O . SER A 1 222 ? -1.253 1.153 -29.515 1.00 45.06 222 SER A O 1
ATOM 1696 N N . ILE A 1 223 ? 0.642 2.358 -29.561 1.00 52.62 223 ILE A N 1
ATOM 1697 C CA . ILE A 1 223 ? 0.281 3.122 -30.754 1.00 52.62 223 ILE A CA 1
ATOM 1698 C C . ILE A 1 223 ? 0.354 2.134 -31.933 1.00 52.62 223 ILE A C 1
ATOM 1700 O O . ILE A 1 223 ? 1.443 1.605 -32.178 1.00 52.62 223 ILE A O 1
ATOM 1704 N N . PRO A 1 224 ? -0.756 1.809 -32.626 1.00 45.56 224 PRO A N 1
ATOM 1705 C CA . PRO A 1 224 ? -0.658 1.082 -33.882 1.00 45.56 224 PRO A CA 1
ATOM 1706 C C . PRO A 1 224 ? 0.041 1.992 -34.902 1.00 45.56 224 PRO A C 1
ATOM 1708 O O . PRO A 1 224 ? -0.277 3.178 -34.998 1.00 45.56 224 PRO A O 1
ATOM 1711 N N . TYR A 1 225 ? 1.049 1.430 -35.563 1.00 54.53 225 TYR A N 1
ATOM 1712 C CA . TYR A 1 225 ? 1.913 2.066 -36.561 1.00 54.53 225 TYR A CA 1
ATOM 1713 C C . TYR A 1 225 ? 1.166 2.445 -37.843 1.00 54.53 225 TYR A C 1
ATOM 1715 O O . TYR A 1 225 ? 0.218 1.719 -38.219 1.00 54.53 225 TYR A O 1
#

Mean predicted aligned error: 18.6 Å

Foldseek 3Di:
DDPDDDPPDDDDDVVNVVVVVVVVVVVVVVVVVVVVVVPDPPPPDDDPPDPPPPPDPPPDPDDDDDDPVPDPPPPPQQDLFDRQCVRDPPDDQAAEQDLDPLPDDRHDDDDRPDPPPPDDDDDDDPFFGDDDWHFFFWWFFPDDDTDIWTKIKDGTGSVQQFIAIWIFHDPPPGDIWWKAAPNHTQHDNRGDHDDDQQGWIATPPVRGIIGTHGHHHPPPPDPDD

Organism: NCBI:txid1070528

Radius of gyration: 28.49 Å; Cα contacts (8 Å, |Δi|>4): 279; chains: 1; bounding box: 59×66×88 Å

Secondary structure (DSSP, 8-state):
---PPPTTS----HHHHHHHHHHHHHHHHHHHHHHHHTT-------------------------SSGGGGS--TT--S-SSS--TTT-TTS---B-------SS--SSSS-SSS-TTS---TT--SS---PPPEEEEEEEESSSS--EEEEEEEEEEGGGTEEEEEEE-SSSTT-EEEEEETTEESSSTT-EEPP-TT-EEEETTTTEEEEEEEPPB--------

Sequence (225 aa):
MSKKCPPGVICFENITLVLFLIIACIIIYLAYSQYNRSSSSSSSAPPYSQNINISQPYGNGGGGGGFLDLIPSFGSGYTRGPADVLLNPYTPPLRDDRYFNQYGGGGGGGGGGGDIRGGIPINVPTRSVNTEYRQVGILTRVNGAETILSLMGRPLFPNRDKWQFYTMSDKNQSVKLPVTYKRRSCTGDQGCDNIYNGDTVYVEGYNDAFKATIYDTAMQYSIPY

Solvent-accessible surface area (backbone atoms only — not comparable to full-atom values): 14433 Å² total; per-residue (Å²): 134,85,88,74,73,68,91,92,61,92,73,80,46,72,66,57,51,52,52,52,53,53,52,50,52,52,53,51,50,53,52,51,55,53,58,70,60,71,79,70,85,78,78,82,69,81,92,70,90,68,86,75,79,80,74,71,84,77,74,88,70,91,74,75,98,54,87,70,80,77,55,83,74,88,82,70,85,65,73,77,50,72,85,50,52,90,78,33,91,88,47,74,72,43,16,77,84,81,63,78,70,61,86,51,69,68,60,85,80,86,81,55,83,83,57,90,79,61,71,81,74,83,86,67,70,90,66,55,41,87,55,71,76,40,63,32,33,36,30,36,49,70,78,77,74,91,45,76,31,52,30,32,33,27,60,32,26,76,97,72,50,19,20,31,33,36,31,39,43,83,89,62,86,54,43,80,28,51,29,32,43,95,94,32,54,9,68,48,100,77,26,22,73,71,83,51,68,73,39,71,34,34,34,55,90,76,78,44,50,23,35,29,45,53,36,58,64,61,73,77,80,74,78,82,129